Protein AF-A0A7S3UAY4-F1 (afdb_monomer_lite)

Sequence (245 aa):
MKVCMKSTDEVEKLQERLAEAAKEYVADKETTMQPEKAQVIKRVLSQMTTVVGEKLKENICVEGESWEEDEDVLKTPNGKEGTQSAKISDEELELLKKEVDELATRITKHRTDVPALLQKQLEENLNCLRPPSPKLEESEDQQEVQVPSPAPADLQQKFQNYSTSLPKMRARVEEALTRMQRIVRAIEDERGRRSPCDIEKAILSPITNEKESYESPKVREAMSTGKINTRKRIARATLMSPYMR

pLDDT: mean 73.97, std 18.06, range [36.56, 97.62]

Secondary structure (DSSP, 8-state):
-PEEES-HHHHHHHHHHHHHHHHHHHHHHHTTS-HHHHHHHHHHHHHHHHHHHHHHHHHEEETTB---------------S-TTHHHHHHHHHHHHHHHHHHHHHHHHHHHHHHHHHHHHHHHHHHHHHSPPPP-----------------HHHHHHHHHHHHHHHHHHHHHHHHHHHHHHHHHHHHHHHHHSPPHHHHHHHHHS-----S-----HHHHHHHHTTHHHHHHHHHHHHHT-----

Structure (mmCIF, N/CA/C/O backbone):
data_AF-A0A7S3UAY4-F1
#
_entry.id   AF-A0A7S3UAY4-F1
#
loop_
_atom_site.group_PDB
_atom_site.id
_atom_site.type_symbol
_atom_site.label_atom_id
_atom_site.label_alt_id
_atom_site.label_comp_id
_atom_site.label_asym_id
_atom_site.label_entity_id
_atom_site.label_seq_id
_atom_site.pdbx_PDB_ins_code
_atom_site.Cartn_x
_atom_site.Cartn_y
_atom_site.Cartn_z
_atom_site.occupancy
_atom_site.B_iso_or_equiv
_atom_site.auth_seq_id
_atom_site.auth_comp_id
_atom_site.auth_asym_id
_atom_site.auth_atom_id
_atom_site.pdbx_PDB_model_num
ATOM 1 N N . MET A 1 1 ? 21.084 -9.672 -30.537 1.00 56.94 1 MET A N 1
ATOM 2 C CA . MET A 1 1 ? 21.084 -9.075 -31.890 1.00 56.94 1 MET A CA 1
ATOM 3 C C . MET A 1 1 ? 21.218 -7.580 -31.668 1.00 56.94 1 MET A C 1
ATOM 5 O O . MET A 1 1 ? 20.333 -7.036 -31.024 1.00 56.94 1 MET A O 1
ATOM 9 N N . LYS A 1 2 ? 22.348 -6.967 -32.042 1.00 75.50 2 LYS A N 1
ATOM 10 C CA . LYS A 1 2 ? 22.562 -5.522 -31.856 1.00 75.50 2 LYS A CA 1
ATOM 11 C C . LYS A 1 2 ? 21.956 -4.765 -33.039 1.00 75.50 2 LYS A C 1
ATOM 13 O O . LYS A 1 2 ? 22.015 -5.264 -34.163 1.00 75.50 2 LYS A O 1
ATOM 18 N N . VAL A 1 3 ? 21.325 -3.625 -32.775 1.00 79.88 3 VAL A N 1
ATOM 19 C CA . VAL A 1 3 ? 20.704 -2.784 -33.809 1.00 79.88 3 VAL A CA 1
ATOM 20 C C . VAL A 1 3 ? 21.755 -1.804 -34.312 1.00 79.88 3 VAL A C 1
ATOM 22 O O . VAL A 1 3 ? 22.334 -1.076 -33.512 1.00 79.88 3 VAL A O 1
ATOM 25 N N . CYS A 1 4 ? 22.022 -1.790 -35.617 1.00 78.25 4 CYS A N 1
ATOM 26 C CA . CYS A 1 4 ? 22.954 -0.828 -36.198 1.00 78.25 4 CYS A CA 1
ATOM 27 C C . CYS A 1 4 ? 22.234 0.493 -36.482 1.00 78.25 4 CYS A C 1
ATOM 29 O O . CYS A 1 4 ? 21.220 0.500 -37.184 1.00 78.25 4 CYS A O 1
ATOM 31 N N . MET A 1 5 ? 22.757 1.595 -35.951 1.00 80.06 5 MET A N 1
ATOM 32 C CA . MET A 1 5 ? 22.284 2.949 -36.238 1.00 80.06 5 MET A CA 1
ATOM 33 C C . MET A 1 5 ? 23.368 3.758 -36.946 1.00 80.06 5 MET A C 1
ATOM 35 O O . MET A 1 5 ? 24.558 3.477 -36.818 1.00 80.06 5 MET A O 1
ATOM 39 N N . LYS A 1 6 ? 22.941 4.749 -37.733 1.00 78.19 6 LYS A N 1
ATOM 40 C CA . LYS A 1 6 ? 23.840 5.536 -38.589 1.00 78.19 6 LYS A CA 1
ATOM 41 C C . LYS A 1 6 ? 24.578 6.634 -37.828 1.00 78.19 6 LYS A C 1
ATOM 43 O O . LYS A 1 6 ? 25.589 7.125 -38.312 1.00 78.19 6 LYS A O 1
ATOM 48 N N . SER A 1 7 ? 24.050 7.053 -36.679 1.00 81.62 7 SER A N 1
ATOM 49 C CA . SER A 1 7 ? 24.608 8.132 -35.867 1.00 81.62 7 SER A CA 1
ATOM 50 C C . SER A 1 7 ? 24.132 8.027 -34.416 1.00 81.62 7 SER A C 1
ATOM 52 O O . SER A 1 7 ? 23.009 7.588 -34.151 1.00 81.62 7 SER A O 1
ATOM 54 N N . THR A 1 8 ? 24.979 8.461 -33.485 1.00 80.62 8 THR A N 1
ATOM 55 C CA . THR A 1 8 ? 24.663 8.659 -32.063 1.00 80.62 8 THR A CA 1
ATOM 56 C C . THR A 1 8 ? 23.560 9.707 -31.861 1.00 80.62 8 THR A C 1
ATOM 58 O O . THR A 1 8 ? 22.680 9.499 -31.026 1.00 80.62 8 THR A O 1
ATOM 61 N N . ASP A 1 9 ? 23.504 10.746 -32.703 1.00 83.44 9 ASP A N 1
ATOM 62 C CA . ASP A 1 9 ? 22.474 11.797 -32.673 1.00 83.44 9 ASP A CA 1
ATOM 63 C C . ASP A 1 9 ? 21.053 11.240 -32.843 1.00 83.44 9 ASP A C 1
ATOM 65 O O . ASP A 1 9 ? 20.079 11.791 -32.327 1.00 83.44 9 ASP A O 1
ATOM 69 N N . GLU A 1 10 ? 20.895 10.156 -33.609 1.00 82.88 10 GLU A N 1
ATOM 70 C CA . GLU A 1 10 ? 19.593 9.507 -33.790 1.00 82.88 10 GLU A CA 1
ATOM 71 C C . GLU A 1 10 ? 19.147 8.796 -32.506 1.00 82.88 10 GLU A C 1
ATOM 73 O O . GLU A 1 10 ? 17.958 8.799 -32.181 1.00 82.88 10 GLU A O 1
ATOM 78 N N . VAL A 1 11 ? 20.093 8.232 -31.749 1.00 83.25 11 VAL A N 1
ATOM 79 C CA . VAL A 1 11 ? 19.837 7.586 -30.455 1.00 83.25 11 VAL A CA 1
ATOM 80 C C . VAL A 1 11 ? 19.450 8.628 -29.412 1.00 83.25 11 VAL A C 1
ATOM 82 O O . VAL A 1 11 ? 18.474 8.435 -28.688 1.00 83.25 11 VAL A O 1
ATOM 85 N N . GLU A 1 12 ? 20.164 9.751 -29.366 1.00 85.25 12 GLU A N 1
ATOM 86 C CA . GLU A 1 12 ? 19.858 10.854 -28.452 1.00 85.25 12 GLU A CA 1
ATOM 87 C C . GLU A 1 12 ? 18.480 11.455 -28.744 1.00 85.25 12 GLU A C 1
ATOM 89 O O . GLU A 1 12 ? 17.658 11.576 -27.836 1.00 85.25 12 GLU A O 1
ATOM 94 N N . LYS A 1 13 ? 18.147 11.692 -30.019 1.00 89.19 13 LYS A N 1
ATOM 95 C CA . LYS A 1 13 ? 16.803 12.146 -30.422 1.00 89.19 13 LYS A CA 1
ATOM 96 C C . LYS A 1 13 ? 15.705 11.158 -30.031 1.00 89.19 13 LYS A C 1
ATOM 98 O O . LYS A 1 13 ? 14.609 11.578 -29.660 1.00 89.19 13 LYS A O 1
ATOM 103 N N . LEU A 1 14 ? 15.962 9.850 -30.112 1.00 85.88 14 LEU A N 1
ATOM 104 C CA . LEU A 1 14 ? 15.014 8.831 -29.651 1.00 85.88 14 LEU A CA 1
ATOM 105 C C . LEU A 1 14 ? 14.827 8.875 -28.129 1.00 85.88 14 LEU A C 1
ATOM 107 O O . LEU A 1 14 ? 13.698 8.738 -27.656 1.00 85.88 14 LEU A O 1
ATOM 111 N N . GLN A 1 15 ? 15.900 9.096 -27.369 1.00 87.38 15 GLN A N 1
ATOM 112 C CA . GLN A 1 15 ? 15.837 9.240 -25.913 1.00 87.38 15 GLN A CA 1
ATOM 113 C C . GLN A 1 15 ? 15.084 10.508 -25.498 1.00 87.38 15 GLN A C 1
ATOM 115 O O . GLN A 1 15 ? 14.228 10.446 -24.614 1.00 87.38 15 GLN A O 1
ATOM 120 N N . GLU A 1 16 ? 15.328 11.631 -26.173 1.00 89.19 16 GLU A N 1
ATOM 121 C CA . GLU A 1 16 ? 14.598 12.882 -25.953 1.00 89.19 16 GLU A CA 1
ATOM 122 C C . GLU A 1 16 ? 13.104 12.724 -26.251 1.00 89.19 16 GLU A C 1
ATOM 124 O O . GLU A 1 16 ? 12.273 13.056 -25.406 1.00 89.19 16 GLU A O 1
ATOM 129 N N . ARG A 1 17 ? 12.754 12.125 -27.397 1.00 91.75 17 ARG A N 1
ATOM 130 C CA . ARG A 1 17 ? 11.361 11.831 -27.780 1.00 91.75 17 ARG A CA 1
ATOM 131 C C . ARG A 1 17 ? 10.667 10.914 -26.775 1.00 91.75 17 ARG A C 1
ATOM 133 O O . ARG A 1 17 ? 9.493 11.108 -26.474 1.00 91.75 17 ARG A O 1
ATOM 140 N N . LEU A 1 18 ? 11.376 9.914 -26.249 1.00 89.94 18 LEU A N 1
ATOM 141 C CA . LEU A 1 18 ? 10.846 9.008 -25.230 1.00 89.94 18 LEU A CA 1
ATOM 142 C C . LEU A 1 18 ? 10.576 9.749 -23.911 1.00 89.94 18 LEU A C 1
ATOM 144 O O . LEU A 1 18 ? 9.536 9.538 -23.286 1.00 89.94 18 LEU A O 1
ATOM 148 N N . ALA A 1 19 ? 11.491 10.629 -23.499 1.00 87.94 19 ALA A N 1
ATOM 149 C CA . ALA A 1 19 ? 11.334 11.443 -22.298 1.00 87.94 19 ALA A CA 1
ATOM 150 C C . ALA A 1 19 ? 10.208 12.482 -22.443 1.00 87.94 19 ALA A C 1
ATOM 152 O O . ALA A 1 19 ? 9.471 12.728 -21.489 1.00 87.94 19 ALA A O 1
ATOM 153 N N . GLU A 1 20 ? 10.055 13.076 -23.626 1.00 92.06 20 GLU A N 1
ATOM 154 C CA . GLU A 1 20 ? 8.967 13.999 -23.955 1.00 92.06 20 GLU A CA 1
ATOM 155 C C . GLU A 1 20 ? 7.608 13.289 -23.930 1.00 92.06 20 GLU A C 1
ATOM 157 O O . GLU A 1 20 ? 6.715 13.716 -23.200 1.00 92.06 20 GLU A O 1
ATOM 162 N N . ALA A 1 21 ? 7.489 12.131 -24.586 1.00 91.56 21 ALA A N 1
ATOM 163 C CA . ALA A 1 21 ? 6.268 11.325 -24.570 1.00 91.56 21 ALA A CA 1
ATOM 164 C C . ALA A 1 21 ? 5.877 10.871 -23.151 1.00 91.56 21 ALA A C 1
ATOM 166 O O . ALA A 1 21 ? 4.699 10.857 -22.790 1.00 91.56 21 ALA A O 1
ATOM 167 N N . ALA A 1 22 ? 6.859 10.525 -22.310 1.00 88.69 22 ALA A N 1
ATOM 168 C CA . ALA A 1 22 ? 6.605 10.187 -20.912 1.00 88.69 22 ALA A CA 1
ATOM 169 C C . ALA A 1 22 ? 6.092 11.395 -20.105 1.00 88.69 22 ALA A C 1
ATOM 171 O O . ALA A 1 22 ? 5.214 11.231 -19.256 1.00 88.69 22 ALA A O 1
ATOM 172 N N . LYS A 1 23 ? 6.602 12.606 -20.372 1.00 88.75 23 LYS A N 1
ATOM 173 C CA . LYS A 1 23 ? 6.129 13.846 -19.733 1.00 88.75 23 LYS A CA 1
ATOM 174 C C . LYS A 1 23 ? 4.716 14.210 -20.179 1.00 88.75 23 LYS A C 1
ATOM 176 O O . LYS A 1 23 ? 3.900 14.528 -19.318 1.00 88.75 23 LYS A O 1
ATOM 181 N N . GLU A 1 24 ? 4.419 14.121 -21.474 1.00 91.06 24 GLU A N 1
ATOM 182 C CA . GLU A 1 24 ? 3.072 14.354 -22.013 1.00 91.06 24 GLU A CA 1
ATOM 183 C C . GLU A 1 24 ? 2.057 13.386 -21.400 1.00 91.06 24 GLU A C 1
ATOM 185 O O . GLU A 1 24 ? 1.021 13.809 -20.892 1.00 91.06 24 GLU A O 1
ATOM 190 N N . TYR A 1 25 ? 2.396 12.094 -21.326 1.00 87.88 25 TYR A N 1
ATOM 191 C CA . TYR A 1 25 ? 1.526 11.096 -20.707 1.00 87.88 25 TYR A CA 1
ATOM 192 C C . TYR A 1 25 ? 1.222 11.406 -19.233 1.00 87.88 25 TYR A C 1
ATOM 194 O O . TYR A 1 25 ? 0.091 11.226 -18.775 1.00 87.88 25 TYR A O 1
ATOM 202 N N . VAL A 1 26 ? 2.219 11.870 -18.472 1.00 87.75 26 VAL A N 1
ATOM 203 C CA . VAL A 1 26 ? 2.012 12.277 -17.076 1.00 87.75 26 VAL A CA 1
ATOM 204 C C . VAL A 1 26 ? 1.137 13.526 -17.003 1.00 87.75 26 VAL A C 1
ATOM 206 O O . VAL A 1 26 ? 0.190 13.519 -16.223 1.00 87.75 26 VAL A O 1
ATOM 209 N N . ALA A 1 27 ? 1.391 14.547 -17.825 1.00 86.44 27 ALA A N 1
ATOM 210 C CA . ALA A 1 27 ? 0.618 15.791 -17.837 1.00 86.44 27 ALA A CA 1
ATOM 211 C C . ALA A 1 27 ? -0.869 15.554 -18.170 1.00 86.44 27 ALA A C 1
ATOM 213 O O . ALA A 1 27 ? -1.755 16.070 -17.483 1.00 86.44 27 ALA A O 1
ATOM 214 N N . ASP A 1 28 ? -1.154 14.691 -19.149 1.00 86.69 28 ASP A N 1
ATOM 215 C CA . ASP A 1 28 ? -2.520 14.307 -19.519 1.00 86.69 28 ASP A CA 1
ATOM 216 C C . ASP A 1 28 ? -3.248 13.579 -18.379 1.00 86.69 28 ASP A C 1
ATOM 218 O O . ASP A 1 28 ? -4.454 13.745 -18.172 1.00 86.69 28 ASP A O 1
ATOM 222 N N . LYS A 1 29 ? -2.525 12.758 -17.608 1.00 81.44 29 LYS A N 1
ATOM 223 C CA . LYS A 1 29 ? -3.093 11.984 -16.493 1.00 81.44 29 LYS A CA 1
ATOM 224 C C . LYS A 1 29 ? -3.137 12.746 -15.176 1.00 81.44 29 LYS A C 1
ATOM 226 O O . LYS A 1 29 ? -3.977 12.427 -14.337 1.00 81.44 29 LYS A O 1
ATOM 231 N N . GLU A 1 30 ? -2.317 13.773 -15.000 1.00 82.38 30 GLU A N 1
ATOM 232 C CA . GLU A 1 30 ? -2.273 14.600 -13.791 1.00 82.38 30 GLU A CA 1
ATOM 233 C C . GLU A 1 30 ? -3.583 15.37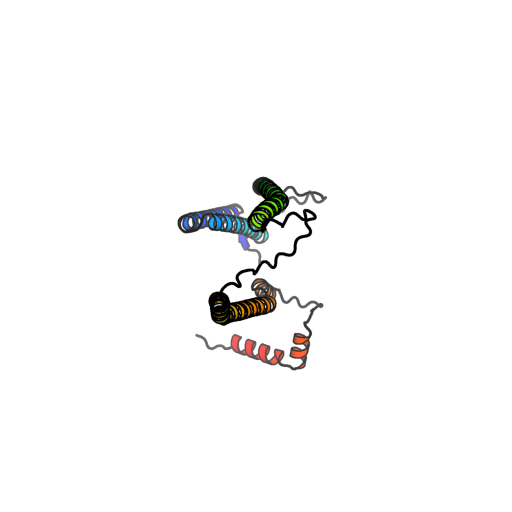6 -13.580 1.00 82.38 30 GLU A C 1
ATOM 235 O O . GLU A 1 30 ? -4.013 15.565 -12.447 1.00 82.38 30 GLU A O 1
ATOM 240 N N . THR A 1 31 ? -4.298 15.711 -14.660 1.00 78.69 31 THR A N 1
ATOM 241 C CA . THR A 1 31 ? -5.635 16.335 -14.590 1.00 78.69 31 THR A CA 1
ATOM 242 C C . THR A 1 31 ? -6.753 15.376 -14.164 1.00 78.69 31 THR A C 1
ATOM 244 O O . THR A 1 31 ? -7.797 15.817 -13.683 1.00 78.69 31 THR A O 1
ATOM 247 N N . THR A 1 32 ? -6.560 14.065 -14.332 1.00 82.75 32 THR A N 1
ATOM 248 C CA . THR A 1 32 ? -7.588 13.036 -14.086 1.00 82.75 32 THR A CA 1
ATOM 249 C C . THR A 1 32 ? -7.294 12.154 -12.871 1.00 82.75 32 THR A C 1
ATOM 251 O O . THR A 1 32 ? -8.183 11.438 -12.405 1.00 82.75 32 THR A O 1
ATOM 254 N N . MET A 1 33 ? -6.075 12.197 -12.329 1.00 82.88 33 MET A N 1
ATOM 255 C CA . MET A 1 33 ? -5.634 11.365 -11.208 1.00 82.88 33 MET A CA 1
ATOM 256 C C . MET A 1 33 ? -5.443 12.150 -9.907 1.00 8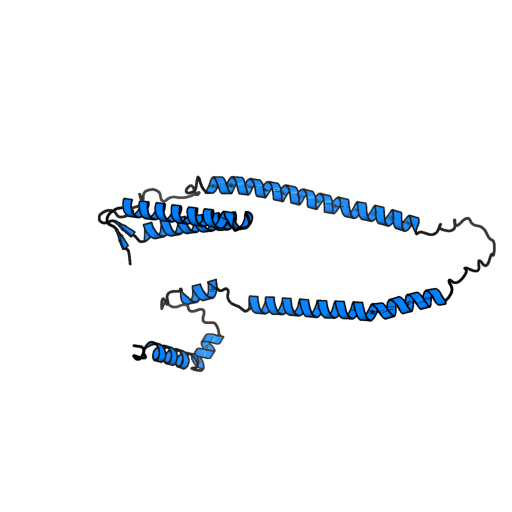2.88 33 MET A C 1
ATOM 258 O O . MET A 1 33 ? -5.196 13.349 -9.892 1.00 82.88 33 MET A O 1
ATOM 262 N N . GLN A 1 34 ? -5.519 11.431 -8.782 1.00 83.56 34 GLN A N 1
ATOM 263 C CA . GLN A 1 34 ? -5.108 11.963 -7.482 1.00 83.56 34 GLN A CA 1
ATOM 264 C C . GLN A 1 34 ? -3.610 12.326 -7.495 1.00 83.56 34 GLN A C 1
ATOM 266 O O . GLN A 1 34 ? -2.812 11.550 -8.035 1.00 83.56 34 GLN A O 1
ATOM 271 N N . PRO A 1 35 ? -3.213 13.437 -6.847 1.00 79.25 35 PRO A N 1
ATOM 272 C CA . PRO A 1 35 ? -1.857 13.985 -6.942 1.00 79.25 35 PRO A CA 1
ATOM 273 C C . PRO A 1 35 ? -0.778 13.017 -6.433 1.00 79.25 35 PRO A C 1
ATOM 275 O O . PRO A 1 35 ? 0.292 12.908 -7.026 1.00 79.25 35 PRO A O 1
ATOM 278 N N . GLU A 1 36 ? -1.077 12.230 -5.396 1.00 80.44 36 GLU A N 1
ATOM 279 C CA . GLU A 1 36 ? -0.154 11.217 -4.863 1.00 80.44 36 GLU A CA 1
ATOM 280 C C . GLU A 1 36 ? 0.145 10.107 -5.883 1.00 80.44 36 GLU A C 1
ATOM 282 O O . GLU A 1 36 ? 1.288 9.681 -6.045 1.00 80.44 36 GLU A O 1
ATOM 287 N N . LYS A 1 37 ? -0.871 9.664 -6.635 1.00 83.81 37 LYS A N 1
ATOM 288 C CA . LYS A 1 37 ? -0.706 8.631 -7.669 1.00 83.81 37 LYS A CA 1
ATOM 289 C C . LYS A 1 37 ? 0.054 9.171 -8.876 1.00 83.81 37 LYS A C 1
ATOM 291 O O . LYS A 1 37 ? 0.888 8.456 -9.428 1.00 83.81 37 LYS A O 1
ATOM 296 N N . ALA A 1 38 ? -0.193 10.426 -9.250 1.00 83.00 38 ALA A N 1
ATOM 297 C CA . ALA A 1 38 ? 0.527 11.096 -10.328 1.00 83.00 38 ALA A CA 1
ATOM 298 C C . ALA A 1 38 ? 2.032 11.200 -10.024 1.00 83.00 38 ALA A C 1
ATOM 300 O O . ALA A 1 38 ? 2.852 10.866 -10.878 1.00 83.00 38 ALA A O 1
ATOM 301 N N . GLN A 1 39 ? 2.411 11.549 -8.787 1.00 83.00 39 GLN A N 1
ATOM 302 C CA . GLN A 1 39 ? 3.820 11.596 -8.377 1.00 83.00 39 GLN A CA 1
ATOM 303 C C . GLN A 1 39 ? 4.512 10.227 -8.426 1.00 83.00 39 GLN A C 1
ATOM 305 O O . GLN A 1 39 ? 5.662 10.136 -8.862 1.00 83.00 39 GLN A O 1
ATOM 310 N N . VAL A 1 40 ? 3.831 9.158 -7.998 1.00 87.00 40 VAL A N 1
ATOM 311 C CA . VAL A 1 40 ? 4.378 7.792 -8.072 1.00 87.00 40 VAL A CA 1
ATOM 312 C C . VAL A 1 40 ? 4.575 7.371 -9.527 1.00 87.00 40 VAL A C 1
ATOM 314 O O . VAL A 1 40 ? 5.647 6.890 -9.888 1.00 87.00 40 VAL A O 1
ATOM 317 N N . ILE A 1 41 ? 3.578 7.604 -10.382 1.00 86.88 41 ILE A N 1
ATOM 318 C CA . ILE A 1 41 ? 3.648 7.277 -11.812 1.00 86.88 41 ILE A CA 1
ATOM 319 C C . ILE A 1 41 ? 4.762 8.071 -12.500 1.00 86.88 41 ILE A C 1
ATOM 321 O O . ILE A 1 41 ? 5.522 7.497 -13.274 1.00 86.88 41 ILE A O 1
ATOM 325 N N . LYS A 1 42 ? 4.921 9.356 -12.168 1.00 88.50 42 LYS A N 1
ATOM 326 C CA . LYS A 1 42 ? 6.008 10.204 -12.671 1.00 88.50 42 LYS A CA 1
ATOM 327 C C . LYS A 1 42 ? 7.385 9.640 -12.314 1.00 88.50 42 LYS A C 1
ATOM 329 O O . LYS A 1 42 ? 8.251 9.563 -13.182 1.00 88.50 42 LYS A O 1
ATOM 334 N N . ARG A 1 43 ? 7.579 9.200 -11.064 1.00 86.44 43 ARG A N 1
ATOM 335 C CA . ARG A 1 43 ? 8.831 8.562 -10.620 1.00 86.44 43 ARG A CA 1
ATOM 336 C C . ARG A 1 43 ? 9.104 7.260 -11.367 1.00 86.44 43 ARG A C 1
ATOM 338 O O . ARG A 1 43 ? 10.199 7.084 -11.893 1.00 86.44 43 ARG A O 1
ATOM 345 N N . VAL A 1 44 ? 8.106 6.381 -11.452 1.00 89.88 44 VAL A N 1
ATOM 346 C CA . VAL A 1 44 ? 8.242 5.080 -12.125 1.00 89.88 44 VAL A CA 1
ATOM 347 C C . VAL A 1 44 ? 8.525 5.259 -13.615 1.00 89.88 44 VAL A C 1
ATOM 349 O O . VAL A 1 44 ? 9.452 4.643 -14.131 1.00 89.88 44 VAL A O 1
ATOM 352 N N . LEU A 1 45 ? 7.789 6.135 -14.304 1.00 89.31 45 LEU A N 1
ATOM 353 C CA . LEU A 1 45 ? 8.018 6.409 -15.723 1.00 89.31 45 LEU A CA 1
ATOM 354 C C . LEU A 1 45 ? 9.403 7.002 -15.963 1.00 89.31 45 LEU A C 1
ATOM 356 O O . LEU A 1 45 ? 10.092 6.535 -16.861 1.00 89.31 45 LEU A O 1
ATOM 360 N N . SER A 1 46 ? 9.850 7.945 -15.129 1.00 87.50 46 SER A N 1
ATOM 361 C CA . SER A 1 46 ? 11.204 8.499 -15.232 1.00 87.50 46 SER A CA 1
ATOM 362 C C . SER A 1 46 ? 12.275 7.410 -15.100 1.00 87.50 46 SER A C 1
ATOM 364 O O . SER A 1 46 ? 13.186 7.355 -15.922 1.00 87.50 46 SER A O 1
ATOM 366 N N . GLN A 1 47 ? 12.152 6.515 -14.115 1.00 87.12 47 GLN A N 1
ATOM 367 C CA . GLN A 1 47 ? 13.084 5.395 -13.925 1.00 87.12 47 GLN A CA 1
ATOM 368 C C . GLN A 1 47 ? 13.040 4.397 -15.087 1.00 87.12 47 GLN A C 1
ATOM 370 O O . GLN A 1 47 ? 14.069 3.895 -15.529 1.00 87.12 47 GLN A O 1
ATOM 375 N N . MET A 1 48 ? 11.853 4.108 -15.621 1.00 86.44 48 MET A N 1
ATOM 376 C CA . MET A 1 48 ? 11.725 3.234 -16.785 1.00 86.44 48 MET A CA 1
ATOM 377 C C . MET A 1 48 ? 12.357 3.865 -18.028 1.00 86.44 48 MET A C 1
ATOM 379 O O . MET A 1 48 ? 13.045 3.166 -18.766 1.00 86.44 48 MET A O 1
ATOM 383 N N . THR A 1 49 ? 12.181 5.172 -18.248 1.00 89.75 49 THR A N 1
ATOM 384 C CA . THR A 1 49 ? 12.791 5.864 -19.393 1.00 89.75 49 THR A CA 1
ATOM 385 C C . THR A 1 49 ? 14.316 5.882 -19.328 1.00 89.75 49 THR A C 1
ATOM 387 O O . THR A 1 49 ? 14.949 5.690 -20.364 1.00 89.75 49 THR A O 1
ATOM 390 N N . THR A 1 50 ? 14.919 6.026 -18.141 1.00 86.44 50 THR A N 1
ATOM 391 C CA . THR A 1 50 ? 16.383 5.972 -17.992 1.00 86.44 50 THR A CA 1
ATOM 392 C C . THR A 1 50 ? 16.917 4.566 -18.245 1.00 86.44 50 THR A C 1
ATOM 394 O O . THR A 1 50 ? 17.823 4.404 -19.055 1.00 86.44 50 THR A O 1
ATOM 397 N N . VAL A 1 51 ? 16.289 3.538 -17.661 1.00 88.50 51 VAL A N 1
ATOM 398 C CA . VAL A 1 51 ? 16.687 2.132 -17.868 1.00 88.50 51 VAL A CA 1
ATOM 399 C C . VAL A 1 51 ? 16.547 1.720 -19.334 1.00 88.50 51 VAL A C 1
ATOM 401 O O . VAL A 1 51 ? 17.385 0.998 -19.870 1.00 88.50 51 VAL A O 1
ATOM 404 N N . VAL A 1 52 ? 15.481 2.157 -20.008 1.00 87.75 52 VAL A N 1
ATOM 405 C CA . VAL A 1 52 ? 15.305 1.903 -21.443 1.00 87.75 52 VAL A CA 1
ATOM 406 C C . VAL A 1 52 ? 16.366 2.644 -22.258 1.00 87.75 52 VAL A C 1
ATOM 408 O O . VAL A 1 52 ? 16.892 2.067 -23.205 1.00 87.75 52 VAL A O 1
ATOM 411 N N . GLY A 1 53 ? 16.723 3.875 -21.878 1.00 85.88 53 GLY A N 1
ATOM 412 C CA . GLY A 1 53 ? 17.801 4.640 -22.503 1.00 85.88 53 GLY A CA 1
ATOM 413 C C . GLY A 1 53 ? 19.169 3.959 -22.392 1.00 85.88 53 GLY A C 1
ATOM 414 O O . GLY A 1 53 ? 19.859 3.815 -23.398 1.00 85.88 53 GLY A O 1
ATOM 415 N N . GLU A 1 54 ? 19.532 3.478 -21.204 1.00 84.25 54 GLU A N 1
ATOM 416 C CA . GLU A 1 54 ? 20.769 2.718 -20.963 1.00 84.25 54 GLU A CA 1
ATOM 417 C C . GLU A 1 54 ? 20.794 1.427 -21.789 1.00 84.25 54 GLU A C 1
ATOM 419 O O . GLU A 1 54 ? 21.727 1.186 -22.553 1.00 84.25 54 GLU A O 1
ATOM 424 N N . LYS A 1 55 ? 19.703 0.653 -21.761 1.00 84.62 55 LYS A N 1
ATOM 425 C CA . LYS A 1 55 ? 19.588 -0.573 -22.565 1.00 84.62 55 LYS A CA 1
ATOM 426 C C . LYS A 1 55 ? 19.621 -0.317 -24.068 1.00 84.62 55 LYS A C 1
ATOM 428 O O . LYS A 1 55 ? 20.085 -1.180 -24.813 1.00 84.62 55 LYS A O 1
ATOM 433 N N . LEU A 1 56 ? 19.111 0.824 -24.534 1.00 83.38 56 LEU A N 1
ATOM 434 C CA . LEU A 1 56 ? 19.236 1.247 -25.930 1.00 83.38 56 LEU A CA 1
ATOM 435 C C . LEU A 1 56 ? 20.710 1.457 -26.286 1.00 83.38 56 LEU A C 1
ATOM 437 O O . LEU A 1 56 ? 21.155 0.909 -27.289 1.00 83.38 56 LEU A O 1
ATOM 441 N N . LYS A 1 57 ? 21.476 2.160 -25.443 1.00 82.00 57 LYS A N 1
ATOM 442 C CA . LYS A 1 57 ? 22.915 2.385 -25.660 1.00 82.00 57 LYS A CA 1
ATOM 443 C C . LYS A 1 57 ? 23.709 1.073 -25.675 1.00 82.00 57 LYS A C 1
ATOM 445 O O . LYS A 1 57 ? 24.496 0.857 -26.586 1.00 82.00 57 LYS A O 1
ATOM 450 N N . GLU A 1 58 ? 23.425 0.145 -24.760 1.00 80.62 58 GLU A N 1
ATOM 451 C CA . GLU A 1 58 ? 24.091 -1.171 -24.705 1.00 80.62 58 GLU A CA 1
ATOM 452 C C . GLU A 1 58 ? 23.822 -2.059 -25.940 1.00 80.62 58 GLU A C 1
ATOM 454 O O . GLU A 1 58 ? 24.661 -2.875 -26.344 1.00 80.62 58 GLU A O 1
ATOM 459 N N . ASN A 1 59 ? 22.630 -1.938 -26.537 1.00 80.69 59 ASN A N 1
ATOM 460 C CA . ASN A 1 59 ? 22.178 -2.807 -27.629 1.00 80.69 59 ASN A CA 1
ATOM 461 C C . ASN A 1 59 ? 22.275 -2.168 -29.024 1.00 80.69 59 ASN A C 1
ATOM 463 O O . ASN A 1 59 ? 22.021 -2.865 -30.015 1.00 80.69 59 ASN A O 1
ATOM 467 N N . ILE A 1 60 ? 22.651 -0.890 -29.122 1.00 81.38 60 ILE A N 1
ATOM 468 C CA . ILE A 1 60 ? 22.871 -0.187 -30.389 1.00 81.38 60 ILE A CA 1
ATOM 469 C C . ILE A 1 60 ? 24.366 -0.158 -30.714 1.00 81.38 60 ILE A C 1
ATOM 471 O O . ILE A 1 60 ? 25.194 0.234 -29.900 1.00 81.38 60 ILE A O 1
ATOM 475 N N . CYS A 1 61 ? 24.711 -0.554 -31.936 1.00 72.88 61 CYS A N 1
ATOM 476 C CA . CYS A 1 61 ? 26.023 -0.294 -32.520 1.00 72.88 61 CYS A CA 1
ATOM 477 C C . CYS A 1 61 ? 25.899 0.891 -33.475 1.00 72.88 61 CYS A C 1
ATOM 479 O O . CYS A 1 61 ? 25.038 0.868 -34.353 1.00 72.88 61 CYS A O 1
ATOM 481 N N . VAL A 1 62 ? 26.747 1.904 -33.333 1.00 75.25 62 VAL A N 1
ATOM 482 C CA . VAL A 1 62 ? 26.863 2.965 -34.337 1.00 75.25 62 VAL A CA 1
ATOM 483 C C . VAL A 1 62 ? 27.961 2.558 -35.317 1.00 75.25 62 VAL A C 1
ATOM 485 O O . VAL A 1 62 ? 29.000 2.038 -34.909 1.00 75.25 62 VAL A O 1
ATOM 488 N N . GLU A 1 63 ? 27.711 2.685 -36.621 1.00 60.59 63 GLU A N 1
ATOM 489 C CA . GLU A 1 63 ? 28.714 2.351 -37.639 1.00 60.59 63 GLU A CA 1
ATOM 490 C C . GLU A 1 63 ? 29.966 3.228 -37.460 1.00 60.59 63 GLU A C 1
ATOM 492 O O . GLU A 1 63 ? 29.952 4.408 -37.792 1.00 60.59 63 GLU A O 1
ATOM 497 N N . GLY A 1 64 ? 31.053 2.637 -36.950 1.00 58.28 64 GLY A N 1
ATOM 498 C CA . GLY A 1 64 ? 32.370 3.278 -36.845 1.00 58.28 64 GLY A CA 1
ATOM 499 C C . GLY A 1 64 ? 32.806 3.694 -35.439 1.00 58.28 64 GLY A C 1
ATOM 500 O O . GLY A 1 64 ? 33.985 3.978 -35.265 1.00 58.28 64 GLY A O 1
ATOM 501 N N . GLU A 1 65 ? 31.918 3.652 -34.444 1.00 54.41 65 GLU A N 1
ATOM 502 C CA . GLU A 1 65 ? 32.233 3.957 -33.042 1.00 54.41 65 GLU A CA 1
ATOM 503 C C . GLU A 1 65 ? 31.553 2.911 -32.144 1.00 54.41 65 GLU A C 1
ATOM 505 O O . GLU A 1 65 ? 30.323 2.819 -32.059 1.00 54.41 65 GLU A O 1
ATOM 510 N N . SER A 1 66 ? 32.351 2.060 -31.495 1.00 51.22 66 SER A N 1
ATOM 511 C CA . SER A 1 66 ? 31.898 1.396 -30.275 1.00 51.22 66 SER A CA 1
ATOM 512 C C . SER A 1 66 ? 31.601 2.498 -29.262 1.00 51.22 66 SER A C 1
ATOM 514 O O . SER A 1 66 ? 32.324 3.489 -29.187 1.00 51.22 66 SER A O 1
ATOM 516 N N . TRP A 1 67 ? 30.550 2.329 -28.461 1.00 56.16 67 TRP A N 1
ATOM 517 C CA . TRP A 1 67 ? 30.431 3.053 -27.198 1.00 56.16 67 TRP A CA 1
ATOM 518 C C . TRP A 1 67 ? 31.528 2.512 -26.264 1.00 56.16 67 TRP A C 1
ATOM 520 O O . TRP A 1 67 ? 31.248 1.781 -25.321 1.00 56.16 67 TRP A O 1
ATOM 530 N N . GLU A 1 68 ? 32.792 2.731 -26.627 1.00 49.56 68 GLU A N 1
ATOM 531 C CA . GLU A 1 68 ? 33.934 2.528 -25.759 1.00 49.56 68 GLU A CA 1
ATOM 532 C C . GLU A 1 68 ? 33.851 3.641 -24.730 1.00 49.56 68 GLU A C 1
ATOM 534 O O . GLU A 1 68 ? 34.180 4.801 -24.965 1.00 49.56 68 GLU A O 1
ATOM 539 N N . GLU A 1 69 ? 33.292 3.255 -23.589 1.00 49.72 69 GLU A N 1
ATOM 540 C CA . GLU A 1 69 ? 33.716 3.777 -22.307 1.00 49.72 69 GLU A CA 1
ATOM 541 C C . GLU A 1 69 ? 35.244 3.893 -22.342 1.00 49.72 69 GLU A C 1
ATOM 543 O O . GLU A 1 69 ? 35.927 2.924 -22.686 1.00 49.72 69 GLU A O 1
ATOM 548 N N . ASP A 1 70 ? 35.773 5.073 -22.015 1.00 42.28 70 ASP A N 1
ATOM 549 C CA . ASP A 1 70 ? 37.164 5.230 -21.608 1.00 42.28 70 ASP A CA 1
ATOM 550 C C . ASP A 1 70 ? 37.421 4.246 -20.445 1.00 42.28 70 ASP A C 1
ATOM 552 O O . ASP A 1 70 ? 37.224 4.566 -19.268 1.00 42.28 70 ASP A O 1
ATOM 556 N N . GLU A 1 71 ? 37.816 3.010 -20.770 1.00 46.06 71 GLU A N 1
ATOM 557 C CA . GLU A 1 71 ? 38.314 2.001 -19.839 1.00 46.06 71 GLU A CA 1
ATOM 558 C C . GLU A 1 71 ? 39.689 2.452 -19.343 1.00 46.06 71 GLU A C 1
ATOM 560 O O . GLU A 1 71 ? 40.726 1.921 -19.731 1.00 46.06 71 GLU A O 1
ATOM 565 N N . ASP A 1 72 ? 39.712 3.457 -18.474 1.00 39.12 72 ASP A N 1
ATOM 566 C CA . ASP A 1 72 ? 40.931 3.809 -17.754 1.00 39.12 72 ASP A CA 1
ATOM 567 C C . ASP A 1 72 ? 40.670 4.323 -16.334 1.00 39.12 72 ASP A C 1
ATOM 569 O O . ASP A 1 72 ? 41.450 5.104 -15.807 1.00 39.12 72 ASP A O 1
ATOM 573 N N . VAL A 1 73 ? 39.616 3.862 -15.644 1.00 43.75 73 VAL A N 1
ATOM 574 C CA . VAL A 1 73 ? 39.580 3.914 -14.166 1.00 43.75 73 VAL A CA 1
ATOM 575 C C . VAL A 1 73 ? 38.801 2.737 -13.573 1.00 43.75 73 VAL A C 1
ATOM 577 O O . VAL A 1 73 ? 37.671 2.864 -13.108 1.00 43.75 73 VAL A O 1
ATOM 580 N N . LEU A 1 74 ? 39.455 1.581 -13.468 1.00 52.69 74 LEU A N 1
ATOM 581 C CA . LEU A 1 74 ? 39.034 0.527 -12.544 1.00 52.69 74 LEU A CA 1
ATOM 582 C C . LEU A 1 74 ? 40.079 0.377 -11.436 1.00 52.69 74 LEU A C 1
ATOM 584 O O . LEU A 1 74 ? 41.086 -0.311 -11.597 1.00 52.69 74 LEU A O 1
ATOM 588 N N . LYS A 1 75 ? 39.818 1.047 -10.301 1.00 40.91 75 LYS A N 1
ATOM 589 C CA . LYS A 1 75 ? 40.197 0.649 -8.928 1.00 40.91 75 LYS A CA 1
ATOM 590 C C . LYS A 1 75 ? 39.407 1.499 -7.910 1.00 40.91 75 LYS A C 1
ATOM 592 O O . LYS A 1 75 ? 39.694 2.666 -7.689 1.00 40.91 75 LYS A O 1
ATOM 597 N N . THR A 1 76 ? 38.387 0.857 -7.337 1.00 41.44 76 THR A N 1
ATOM 598 C CA . THR A 1 76 ? 37.446 1.213 -6.240 1.00 41.44 76 THR A CA 1
ATOM 599 C C . THR A 1 76 ? 38.023 2.016 -5.049 1.00 41.44 76 THR A C 1
ATOM 601 O O . THR A 1 76 ? 39.242 1.980 -4.891 1.00 41.44 76 THR A O 1
ATOM 604 N N . PRO A 1 77 ? 37.223 2.577 -4.094 1.00 44.97 77 PRO A N 1
ATOM 605 C CA . PRO A 1 77 ? 35.778 2.403 -3.848 1.00 44.97 77 PRO A CA 1
ATOM 606 C C . PRO A 1 77 ? 34.994 3.727 -3.646 1.00 44.97 77 PRO A C 1
ATOM 608 O O . PRO A 1 77 ? 35.576 4.789 -3.472 1.00 44.97 77 PRO A O 1
ATOM 611 N N . ASN A 1 78 ? 33.667 3.626 -3.555 1.00 36.56 78 ASN A N 1
ATOM 612 C CA . ASN A 1 78 ? 32.653 4.685 -3.394 1.00 36.56 78 ASN A CA 1
ATOM 613 C C . ASN A 1 78 ? 32.103 5.306 -4.679 1.00 36.56 78 ASN A C 1
ATOM 615 O O . ASN A 1 78 ? 32.791 5.973 -5.446 1.00 36.56 78 ASN A O 1
ATOM 619 N N . GLY A 1 79 ? 30.792 5.104 -4.822 1.00 44.59 79 GLY A N 1
ATOM 620 C CA . GLY A 1 79 ? 29.961 5.576 -5.910 1.00 44.59 79 GLY A CA 1
ATOM 621 C C . GLY A 1 79 ? 29.940 7.089 -6.031 1.00 44.59 79 GLY A C 1
ATOM 622 O O . GLY A 1 79 ? 29.786 7.813 -5.048 1.00 44.59 79 GLY A O 1
ATOM 623 N N . LYS A 1 80 ? 30.061 7.545 -7.272 1.00 47.88 80 LYS A N 1
ATOM 624 C CA . LYS A 1 80 ? 29.787 8.915 -7.691 1.00 47.88 80 LYS A CA 1
ATOM 625 C C . LYS A 1 80 ? 29.347 8.932 -9.150 1.00 47.88 80 LYS A C 1
ATOM 627 O O . LYS A 1 80 ? 29.953 9.618 -9.952 1.00 47.88 80 LYS A O 1
ATOM 632 N N . GLU A 1 81 ? 28.269 8.232 -9.481 1.00 42.12 81 GLU A N 1
ATOM 633 C CA . GLU A 1 81 ? 27.522 8.519 -10.709 1.00 42.12 81 GLU A CA 1
ATOM 634 C C . GLU A 1 81 ? 26.031 8.495 -10.375 1.00 42.12 81 GLU A C 1
ATOM 636 O O . GLU A 1 81 ? 25.477 7.481 -9.966 1.00 42.12 81 GLU A O 1
ATOM 641 N N . GLY A 1 82 ? 25.423 9.683 -10.400 1.00 44.00 82 GLY A N 1
ATOM 642 C CA . GLY A 1 82 ? 24.060 9.929 -9.920 1.00 44.00 82 GLY A CA 1
ATOM 643 C C . GLY A 1 82 ? 23.863 11.290 -9.241 1.00 44.00 82 GLY A C 1
ATOM 644 O O . GLY A 1 82 ? 22.914 11.480 -8.500 1.00 44.00 82 GLY A O 1
ATOM 645 N N . THR A 1 83 ? 24.740 12.275 -9.433 1.00 47.97 83 THR A N 1
ATOM 646 C CA . THR A 1 83 ? 24.814 13.480 -8.581 1.00 47.97 83 THR A CA 1
ATOM 647 C C . THR A 1 83 ? 23.701 14.523 -8.779 1.00 47.97 83 THR A C 1
ATOM 649 O O . THR A 1 83 ? 23.752 15.574 -8.142 1.00 47.97 83 THR A O 1
ATOM 652 N N . GLN A 1 84 ? 22.698 14.275 -9.627 1.00 46.94 84 GLN A N 1
ATOM 653 C CA . GLN A 1 84 ? 21.511 15.142 -9.748 1.00 46.94 84 GLN A CA 1
ATOM 654 C C . GLN A 1 84 ? 20.203 14.426 -9.386 1.00 46.94 84 GLN A C 1
ATOM 656 O O . GLN A 1 84 ? 19.344 15.037 -8.759 1.00 46.94 84 GLN A O 1
ATOM 661 N N . SER A 1 85 ? 20.075 13.126 -9.666 1.00 47.53 85 SER A N 1
ATOM 662 C CA . SER A 1 85 ? 18.956 12.304 -9.186 1.00 47.53 85 SER A CA 1
ATOM 663 C C . SER A 1 85 ? 19.128 11.866 -7.725 1.00 47.53 85 SER A C 1
ATOM 665 O O . SER A 1 85 ? 18.135 11.803 -7.006 1.00 47.53 85 SER A O 1
ATOM 667 N N . ALA A 1 86 ? 20.367 11.650 -7.259 1.00 53.59 86 ALA A N 1
ATOM 668 C CA . ALA A 1 86 ? 20.658 11.291 -5.869 1.00 53.59 86 ALA A CA 1
ATOM 669 C C . ALA A 1 86 ? 20.438 12.457 -4.892 1.00 53.59 86 ALA A C 1
ATOM 671 O O . ALA A 1 86 ? 20.016 12.240 -3.765 1.00 53.59 86 ALA A O 1
ATOM 672 N N . LYS A 1 87 ? 20.658 13.709 -5.320 1.00 54.34 87 LYS A N 1
ATOM 673 C CA . LYS A 1 87 ? 20.470 14.881 -4.442 1.00 54.34 87 LYS A CA 1
ATOM 674 C C . LYS A 1 87 ? 19.002 15.141 -4.116 1.00 54.34 87 LYS A C 1
ATOM 676 O O . LYS A 1 87 ? 18.683 15.435 -2.972 1.00 54.34 87 LYS A O 1
ATOM 681 N N . ILE A 1 88 ? 18.116 14.977 -5.103 1.00 54.75 88 ILE A N 1
ATOM 682 C CA . ILE A 1 88 ? 16.666 15.101 -4.892 1.00 54.75 88 ILE A CA 1
ATOM 683 C C . ILE A 1 88 ? 16.181 13.976 -3.965 1.00 54.75 88 ILE A C 1
ATOM 685 O O . ILE A 1 88 ? 15.393 14.231 -3.060 1.00 54.75 88 ILE A O 1
ATOM 689 N N . SER A 1 89 ? 16.702 12.751 -4.117 1.00 66.19 89 SER A N 1
ATOM 690 C CA . SER A 1 89 ? 16.370 11.658 -3.197 1.00 66.19 89 SER A CA 1
ATOM 691 C C . SER A 1 89 ? 16.967 11.829 -1.799 1.00 66.19 89 SER A C 1
ATOM 693 O O . SER A 1 89 ? 16.330 11.422 -0.837 1.00 66.19 89 SER A O 1
ATOM 695 N N . ASP A 1 90 ? 18.149 12.431 -1.656 1.00 75.75 90 ASP A N 1
ATOM 696 C CA . ASP A 1 90 ? 18.789 12.624 -0.350 1.00 75.75 90 ASP A CA 1
ATOM 697 C C . ASP A 1 90 ? 18.066 13.691 0.485 1.00 75.75 90 ASP A C 1
ATOM 699 O O . ASP A 1 90 ? 17.829 13.472 1.673 1.00 75.75 90 ASP A O 1
ATOM 703 N N . GLU A 1 91 ? 17.627 14.796 -0.129 1.00 78.69 91 GLU A N 1
ATOM 704 C CA . GLU A 1 91 ? 16.816 15.822 0.545 1.00 78.69 91 GLU A CA 1
ATOM 705 C C . GLU A 1 91 ? 15.443 15.276 0.972 1.00 78.69 91 GLU A C 1
ATOM 707 O O . GLU A 1 91 ? 15.022 15.470 2.115 1.00 78.69 91 GLU A O 1
ATOM 712 N N . GLU A 1 92 ? 14.758 14.534 0.096 1.00 79.69 92 GLU A N 1
ATOM 713 C CA . GLU A 1 92 ? 13.492 13.868 0.433 1.00 79.69 92 GLU A CA 1
ATOM 714 C C . GLU A 1 92 ? 13.674 12.812 1.535 1.00 79.69 92 GLU A C 1
ATOM 716 O O . GLU A 1 92 ? 12.835 12.696 2.430 1.00 79.69 92 GLU A O 1
ATOM 721 N N . LEU A 1 93 ? 14.785 12.069 1.520 1.00 80.31 93 LEU A N 1
ATOM 722 C CA . LEU A 1 93 ? 15.124 11.109 2.571 1.00 80.31 93 LEU A CA 1
ATOM 723 C C . LEU A 1 93 ? 15.414 11.799 3.905 1.00 80.31 93 LEU A C 1
ATOM 725 O O . LEU A 1 93 ? 15.033 11.271 4.949 1.00 80.31 93 LEU A O 1
ATOM 729 N N . GLU A 1 94 ? 16.077 12.954 3.905 1.00 87.88 94 GLU A N 1
ATOM 730 C CA . GLU A 1 94 ? 16.285 13.741 5.121 1.00 87.88 94 GLU A CA 1
ATOM 731 C C . GLU A 1 94 ? 14.974 14.298 5.680 1.00 87.88 94 GLU A C 1
ATOM 733 O O . GLU A 1 94 ? 14.772 14.266 6.897 1.00 87.88 94 GLU A O 1
ATOM 738 N N . LEU A 1 95 ? 14.069 14.767 4.816 1.00 88.56 95 LEU A N 1
ATOM 739 C CA . LEU A 1 95 ? 12.737 15.217 5.221 1.00 88.56 95 LEU A CA 1
ATOM 740 C C . LEU A 1 95 ? 11.917 14.068 5.816 1.00 88.56 95 LEU A C 1
ATOM 742 O O . LEU A 1 95 ? 11.379 14.217 6.912 1.00 88.56 95 LEU A O 1
ATOM 746 N N . LEU A 1 96 ? 11.893 12.903 5.161 1.00 87.50 96 LEU A N 1
ATOM 747 C CA . LEU A 1 96 ? 11.202 11.723 5.688 1.00 87.50 96 LEU A CA 1
ATOM 748 C C . LEU A 1 96 ? 11.802 11.250 7.013 1.00 87.50 96 LEU A C 1
ATOM 750 O O . LEU A 1 96 ? 11.060 10.868 7.912 1.00 87.50 96 LEU A O 1
ATOM 754 N N . LYS A 1 97 ? 13.132 11.269 7.161 1.00 91.31 97 LYS A N 1
ATOM 755 C CA . LYS A 1 97 ? 13.785 10.916 8.431 1.00 91.31 97 LYS A CA 1
ATOM 756 C C . LYS A 1 97 ? 13.337 11.848 9.554 1.00 91.31 97 LYS A C 1
ATOM 758 O O . LYS A 1 97 ? 12.951 11.360 10.610 1.00 91.31 97 LYS A O 1
ATOM 763 N N . LYS A 1 98 ? 13.311 13.162 9.305 1.00 94.12 98 LYS A N 1
ATOM 764 C CA . LYS A 1 98 ? 12.814 14.149 10.276 1.00 94.12 98 LYS A CA 1
ATOM 765 C C . LYS A 1 98 ? 11.351 13.900 10.636 1.00 94.12 98 LYS A C 1
ATOM 767 O O . LYS A 1 98 ? 11.028 13.870 11.817 1.00 94.12 98 LYS A O 1
ATOM 772 N N . GLU A 1 99 ? 10.487 13.654 9.654 1.00 94.50 99 GLU A N 1
ATOM 773 C CA . GLU A 1 99 ? 9.067 13.375 9.902 1.00 94.50 99 GLU A CA 1
ATOM 774 C C . GLU A 1 99 ? 8.869 12.078 10.705 1.00 94.50 99 GLU A C 1
ATOM 776 O O . GLU A 1 99 ? 8.071 12.030 11.643 1.00 94.50 99 GLU A O 1
ATOM 781 N N . VAL A 1 100 ? 9.640 11.031 10.401 1.00 94.06 100 VAL A N 1
ATOM 782 C CA . VAL A 1 100 ? 9.628 9.772 11.157 1.00 94.06 100 VAL A CA 1
ATOM 783 C C . VAL A 1 100 ? 10.105 9.986 12.593 1.00 94.06 100 VAL A C 1
ATOM 785 O O . VAL A 1 100 ? 9.473 9.469 13.515 1.00 94.06 100 VAL A O 1
ATOM 788 N N . ASP A 1 101 ? 11.163 10.767 12.806 1.00 94.12 101 ASP A N 1
ATOM 789 C CA . ASP A 1 101 ? 11.676 11.083 14.141 1.00 94.12 101 ASP A CA 1
ATOM 790 C C . ASP A 1 101 ? 10.674 11.936 14.944 1.00 94.12 101 ASP A C 1
ATOM 792 O O . ASP A 1 101 ? 10.411 11.674 16.124 1.00 94.12 101 ASP A O 1
ATOM 796 N N . GLU A 1 102 ? 10.026 12.913 14.311 1.00 95.69 102 GLU A N 1
ATOM 797 C CA . GLU A 1 102 ? 8.956 13.714 14.913 1.00 95.69 102 GLU A CA 1
ATOM 798 C C . GLU A 1 102 ? 7.748 12.852 15.304 1.00 95.69 102 GLU A C 1
ATOM 800 O O . GLU A 1 102 ? 7.241 12.941 16.427 1.00 95.69 102 GLU A O 1
ATOM 805 N N . LEU A 1 103 ? 7.308 11.953 14.423 1.00 94.19 103 LEU A N 1
ATOM 806 C CA . LEU A 1 103 ? 6.225 11.019 14.723 1.00 94.19 103 LEU A CA 1
ATOM 807 C C . LEU A 1 103 ? 6.619 10.032 15.823 1.00 94.19 103 LEU A C 1
ATOM 809 O O . LEU A 1 103 ? 5.813 9.763 16.718 1.00 94.19 103 LEU A O 1
ATOM 813 N N . ALA A 1 104 ? 7.854 9.532 15.815 1.00 93.81 104 ALA A N 1
ATOM 814 C CA . ALA A 1 104 ? 8.365 8.649 16.854 1.00 93.81 104 ALA A CA 1
ATOM 815 C C . ALA A 1 104 ? 8.358 9.346 18.221 1.00 93.81 104 ALA A C 1
ATOM 817 O O . ALA A 1 104 ? 7.840 8.783 19.188 1.00 93.81 104 ALA A O 1
ATOM 818 N N . THR A 1 105 ? 8.839 10.592 18.302 1.00 95.38 105 THR A N 1
ATOM 819 C CA . THR A 1 105 ? 8.806 11.377 19.549 1.00 95.38 105 THR A CA 1
ATOM 820 C C . THR A 1 105 ? 7.382 11.716 19.996 1.00 95.38 105 THR A C 1
ATOM 822 O O . THR A 1 105 ? 7.094 11.757 21.193 1.00 95.38 105 THR A O 1
ATOM 825 N N . ARG A 1 106 ? 6.446 11.918 19.064 1.00 95.75 106 ARG A N 1
ATOM 826 C CA . ARG A 1 106 ? 5.029 12.119 19.391 1.00 95.75 106 ARG A CA 1
ATOM 827 C C . ARG A 1 106 ? 4.381 10.845 19.933 1.00 95.75 106 ARG A C 1
ATOM 829 O O . ARG A 1 106 ? 3.616 10.909 20.895 1.00 95.75 106 ARG A O 1
ATOM 836 N N . ILE A 1 107 ? 4.699 9.688 19.356 1.00 94.88 107 ILE A N 1
ATOM 837 C CA . ILE A 1 107 ? 4.209 8.388 19.827 1.00 94.88 107 ILE A CA 1
ATOM 838 C C . ILE A 1 107 ? 4.767 8.074 21.214 1.00 94.88 107 ILE A C 1
ATOM 840 O O . ILE A 1 107 ? 4.014 7.599 22.063 1.00 94.88 107 ILE A O 1
ATOM 844 N N . THR A 1 108 ? 6.050 8.338 21.479 1.00 94.56 108 THR A N 1
ATOM 845 C CA . THR A 1 108 ? 6.622 8.110 22.815 1.00 94.56 108 THR A CA 1
ATOM 846 C C . THR A 1 108 ? 5.958 8.998 23.862 1.00 94.56 108 THR A C 1
ATOM 848 O O . THR A 1 108 ? 5.546 8.467 24.890 1.00 94.56 108 THR A O 1
ATOM 851 N N . LYS A 1 109 ? 5.729 10.286 23.569 1.00 94.75 109 LYS A N 1
ATOM 852 C CA . LYS A 1 109 ? 4.943 11.186 24.436 1.00 94.75 109 LYS A CA 1
ATOM 853 C C . LYS A 1 109 ? 3.520 10.675 24.668 1.00 94.75 109 LYS A C 1
ATOM 855 O O . LYS A 1 109 ? 3.063 10.596 25.798 1.00 94.75 109 LYS A O 1
ATOM 860 N N . HIS A 1 110 ? 2.812 10.240 23.625 1.00 95.12 110 HIS A N 1
ATOM 861 C CA . HIS A 1 110 ? 1.474 9.672 23.815 1.00 95.12 110 HIS A CA 1
ATOM 862 C C . HIS A 1 110 ? 1.491 8.380 24.643 1.00 95.12 110 HIS A C 1
ATOM 864 O O . HIS A 1 110 ? 0.590 8.168 25.450 1.00 95.12 110 HIS A O 1
ATOM 870 N N . ARG A 1 111 ? 2.514 7.532 24.491 1.00 94.31 111 ARG A N 1
ATOM 871 C CA . ARG A 1 111 ? 2.673 6.312 25.295 1.00 94.31 111 ARG A CA 1
ATOM 872 C C . ARG A 1 111 ? 2.952 6.606 26.769 1.00 94.31 111 ARG A C 1
ATOM 874 O O . ARG A 1 111 ? 2.576 5.781 27.592 1.00 94.31 111 ARG A O 1
ATOM 881 N N . THR A 1 112 ? 3.579 7.732 27.107 1.00 93.88 112 THR A N 1
ATOM 882 C CA . THR A 1 112 ? 3.787 8.140 28.506 1.00 93.88 112 THR A CA 1
ATOM 883 C C . THR A 1 112 ? 2.572 8.865 29.075 1.00 93.88 112 THR A C 1
ATOM 885 O O . THR A 1 112 ? 2.126 8.555 30.178 1.00 93.88 112 THR A O 1
ATOM 888 N N . ASP A 1 113 ? 1.999 9.792 28.311 1.00 93.81 113 ASP A N 1
ATOM 889 C CA . ASP A 1 113 ? 1.044 10.768 28.837 1.00 93.81 113 ASP A CA 1
ATOM 890 C C . ASP A 1 113 ? -0.387 10.221 28.861 1.00 93.81 113 ASP A C 1
ATOM 892 O O . ASP A 1 113 ? -1.127 10.447 29.819 1.00 93.81 113 ASP A O 1
ATOM 896 N N . VAL A 1 114 ? -0.789 9.471 27.827 1.00 95.12 114 VAL A N 1
ATOM 897 C CA . VAL A 1 114 ? -2.168 8.973 27.699 1.00 95.12 114 VAL A CA 1
ATOM 898 C C . VAL A 1 114 ? -2.515 7.961 28.795 1.00 95.12 114 VAL A C 1
ATOM 900 O O . VAL A 1 114 ? -3.579 8.119 29.393 1.00 95.12 114 VAL A O 1
ATOM 903 N N . PRO A 1 115 ? -1.667 6.967 29.137 1.00 95.06 115 PRO A N 1
ATOM 904 C CA . PRO A 1 115 ? -1.970 6.060 30.242 1.00 95.06 115 PRO A CA 1
ATOM 905 C C . PRO A 1 115 ? -2.100 6.783 31.584 1.00 95.06 115 PRO A C 1
ATOM 907 O O . PRO A 1 115 ? -3.028 6.494 32.332 1.00 95.06 115 PRO A O 1
ATOM 910 N N . ALA A 1 116 ? -1.228 7.758 31.869 1.00 92.19 116 ALA A N 1
ATOM 911 C CA . ALA A 1 116 ? -1.291 8.538 33.104 1.00 92.19 116 ALA A CA 1
ATOM 912 C C . ALA A 1 116 ? -2.563 9.401 33.180 1.00 92.19 116 ALA A C 1
ATOM 914 O O . ALA A 1 116 ? -3.183 9.513 34.238 1.00 92.19 116 ALA A O 1
ATOM 915 N N . LEU A 1 117 ? -2.979 9.989 32.054 1.00 94.62 117 LEU A N 1
ATOM 916 C CA . LEU A 1 117 ? -4.209 10.774 31.961 1.00 94.62 117 LEU A CA 1
ATOM 917 C C . LEU A 1 117 ? -5.448 9.886 32.143 1.00 94.62 117 LEU A C 1
ATOM 919 O O . LEU A 1 117 ? -6.327 10.221 32.935 1.00 94.62 117 LEU A O 1
ATOM 923 N N . LEU A 1 118 ? -5.490 8.731 31.474 1.00 94.56 118 LEU A N 1
ATOM 924 C CA . LEU A 1 118 ? -6.570 7.753 31.630 1.00 94.56 118 LEU A CA 1
ATOM 925 C C . LEU A 1 118 ? -6.643 7.211 33.057 1.00 94.56 118 LEU A C 1
ATOM 927 O O . LEU A 1 118 ? -7.739 7.066 33.589 1.00 94.56 118 LEU A O 1
ATOM 931 N N . GLN A 1 119 ? -5.498 6.944 33.688 1.00 94.38 119 GLN A N 1
ATOM 932 C CA . GLN A 1 119 ? -5.454 6.490 35.072 1.00 94.38 119 GLN A CA 1
ATOM 933 C C . GLN A 1 119 ? -6.061 7.533 36.013 1.00 94.38 119 GLN A C 1
ATOM 935 O O . GLN A 1 119 ? -6.939 7.185 36.794 1.00 94.38 119 GLN A O 1
ATOM 940 N N . LYS A 1 120 ? -5.681 8.811 35.887 1.00 93.75 120 LYS A N 1
ATOM 941 C CA . LYS A 1 120 ? -6.275 9.894 36.689 1.00 93.75 120 LYS A CA 1
ATOM 942 C C . LYS A 1 120 ? -7.781 10.016 36.474 1.00 93.75 120 LYS A C 1
ATOM 944 O O . LYS A 1 120 ? -8.529 10.067 37.442 1.00 93.75 120 LYS A O 1
ATOM 949 N N . GLN A 1 121 ? -8.238 9.995 35.222 1.00 92.94 121 GLN A N 1
ATOM 950 C CA . GLN A 1 121 ? -9.670 10.061 34.913 1.00 92.94 121 GLN A CA 1
ATOM 951 C C . GLN A 1 121 ? -10.440 8.866 35.481 1.00 92.94 121 GLN A C 1
ATOM 953 O O . GLN A 1 121 ? -11.558 9.017 35.970 1.00 92.94 121 GLN A O 1
ATOM 958 N N . LEU A 1 122 ? -9.869 7.663 35.415 1.00 93.31 122 LEU A N 1
ATOM 959 C CA . LEU A 1 122 ? -10.479 6.474 36.001 1.00 93.31 122 LEU A CA 1
ATOM 960 C C . LEU A 1 122 ? -10.485 6.548 37.527 1.00 93.31 122 LEU A C 1
ATOM 962 O O . LEU A 1 122 ? -11.506 6.231 38.121 1.00 93.31 122 LEU A O 1
ATOM 966 N N . GLU A 1 123 ? -9.404 6.998 38.160 1.00 93.31 123 GLU A N 1
ATOM 967 C CA . GLU A 1 123 ? -9.337 7.199 39.611 1.00 93.31 123 GLU A CA 1
ATOM 968 C C . GLU A 1 123 ? -10.364 8.233 40.087 1.00 93.31 123 GLU A C 1
ATOM 970 O O . GLU A 1 123 ? -11.072 7.978 41.057 1.00 93.31 123 GLU A O 1
ATOM 975 N N . GLU A 1 124 ? -10.511 9.358 39.387 1.00 90.56 124 GLU A N 1
ATOM 976 C CA . GLU A 1 124 ? -11.535 10.370 39.668 1.00 90.56 124 GLU A CA 1
ATOM 977 C C . GLU A 1 124 ? -12.946 9.789 39.538 1.00 90.56 124 GLU A C 1
ATOM 979 O O . GLU A 1 124 ? -13.738 9.879 40.475 1.00 90.56 124 GLU A O 1
ATOM 984 N N . ASN A 1 125 ? -13.247 9.110 38.428 1.00 89.56 125 ASN A N 1
ATOM 985 C CA . ASN A 1 125 ? -14.552 8.482 38.218 1.00 89.56 125 ASN A CA 1
ATOM 986 C C . ASN A 1 125 ? -14.842 7.393 39.260 1.00 89.56 125 ASN A C 1
ATOM 988 O O . ASN A 1 125 ? -15.955 7.307 39.776 1.00 89.56 125 ASN A O 1
ATOM 992 N N . LEU A 1 126 ? -13.848 6.572 39.602 1.00 88.69 126 LEU A N 1
ATOM 993 C CA . LEU A 1 126 ? -13.982 5.547 40.631 1.00 88.69 126 LEU A CA 1
ATOM 994 C C . LEU A 1 126 ? -14.162 6.165 42.015 1.00 88.69 126 LEU A C 1
ATOM 996 O O . LEU A 1 126 ? -14.957 5.645 42.785 1.00 88.69 126 LEU A O 1
ATOM 1000 N N . ASN A 1 127 ? -13.493 7.276 42.328 1.00 85.69 127 ASN A N 1
ATOM 1001 C CA . ASN A 1 127 ? -13.686 8.001 43.583 1.00 85.69 127 ASN A CA 1
ATOM 1002 C C . ASN A 1 127 ? -15.072 8.65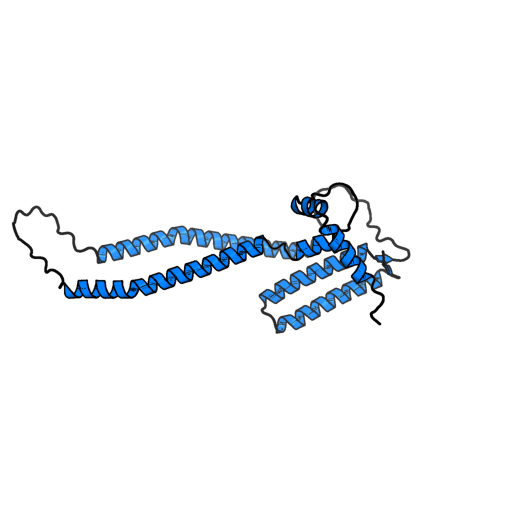6 43.662 1.00 85.69 127 ASN A C 1
ATOM 1004 O O . ASN A 1 127 ? -15.677 8.635 44.728 1.00 85.69 127 ASN A O 1
ATOM 1008 N N . CYS A 1 128 ? -15.609 9.172 42.553 1.00 81.06 128 CYS A N 1
ATOM 1009 C CA . CYS A 1 128 ? -16.980 9.690 42.494 1.00 81.06 128 CYS A CA 1
ATOM 1010 C C . CYS A 1 128 ? -18.041 8.588 42.635 1.00 81.06 128 CYS A C 1
ATOM 1012 O O . CYS A 1 128 ? -19.123 8.839 43.160 1.00 81.06 128 CYS A O 1
ATOM 1014 N N . LEU A 1 129 ? -17.746 7.376 42.159 1.00 79.19 129 LEU A N 1
ATOM 1015 C CA . LEU A 1 129 ? -18.630 6.211 42.271 1.00 79.19 129 LEU A CA 1
ATOM 1016 C C . LEU A 1 129 ? -18.405 5.410 43.557 1.00 79.19 129 LEU A C 1
ATOM 1018 O O . LEU A 1 129 ? -19.206 4.528 43.874 1.00 79.19 129 LEU A O 1
ATOM 1022 N N . ARG A 1 130 ? -17.324 5.690 44.293 1.00 77.12 130 ARG A N 1
ATOM 1023 C CA . ARG A 1 130 ? -17.033 5.051 45.569 1.00 77.12 130 ARG A CA 1
ATOM 1024 C C . ARG A 1 130 ? -18.058 5.573 46.576 1.00 77.12 130 ARG A C 1
ATOM 1026 O O . ARG A 1 130 ? -18.040 6.766 46.882 1.00 77.12 130 ARG A O 1
ATOM 1033 N N . PRO A 1 131 ? -18.952 4.718 47.105 1.00 71.00 131 PRO A N 1
ATOM 1034 C CA . PRO A 1 131 ? -19.807 5.133 48.205 1.00 71.00 131 PRO A CA 1
ATOM 1035 C C . PRO A 1 131 ? -18.906 5.603 49.355 1.00 71.00 131 PRO A C 1
ATOM 1037 O O . PRO A 1 131 ? -17.834 5.014 49.542 1.00 71.00 131 PRO A O 1
ATOM 1040 N N . PRO A 1 132 ? -19.287 6.660 50.098 1.00 69.62 132 PRO A N 1
ATOM 1041 C CA . PRO A 1 132 ? -18.493 7.130 51.221 1.00 69.62 132 PRO A CA 1
ATOM 1042 C C . PRO A 1 132 ? -18.231 5.933 52.129 1.00 69.62 132 PRO A C 1
ATOM 1044 O O . PRO A 1 132 ? -19.169 5.310 52.627 1.00 69.62 132 PRO A O 1
ATOM 1047 N N . SER A 1 133 ? -16.957 5.556 52.265 1.00 59.62 133 SER A N 1
ATOM 1048 C CA . SER A 1 133 ? -16.579 4.483 53.174 1.00 59.62 133 SER A CA 1
ATOM 1049 C C . SER A 1 133 ? -17.110 4.877 54.548 1.00 59.62 133 SER A C 1
ATOM 1051 O O . SER A 1 133 ? -16.821 6.007 54.968 1.00 59.62 133 SER A O 1
ATOM 1053 N N . PRO A 1 134 ? -17.883 4.017 55.236 1.00 53.53 134 PRO A N 1
ATOM 1054 C CA . PRO A 1 134 ? -18.242 4.294 56.612 1.00 53.53 134 PRO A CA 1
ATOM 1055 C C . PRO A 1 134 ? -16.923 4.516 57.340 1.00 53.53 134 PRO A C 1
ATOM 1057 O O . PRO A 1 134 ? -16.025 3.671 57.288 1.00 53.53 134 PRO A O 1
ATOM 1060 N N . LYS A 1 135 ? -16.755 5.715 57.902 1.00 55.44 135 LYS A N 1
ATOM 1061 C CA . LYS A 1 135 ? -15.646 5.977 58.804 1.00 55.44 135 LYS A CA 1
ATOM 1062 C C . LYS A 1 135 ? -15.753 4.890 59.865 1.00 55.44 135 LYS A C 1
ATOM 1064 O O . LYS A 1 135 ? -16.769 4.815 60.549 1.00 55.44 135 LYS A O 1
ATOM 1069 N N . LEU A 1 136 ? -14.753 4.018 59.928 1.00 51.19 136 LEU A N 1
ATOM 1070 C CA . LEU A 1 136 ? -14.522 3.150 61.073 1.00 51.19 136 LEU A CA 1
ATOM 1071 C C . LEU A 1 136 ? -14.104 4.071 62.222 1.00 51.19 136 LEU A C 1
ATOM 1073 O O . LEU A 1 136 ? -12.932 4.165 62.565 1.00 51.19 136 LEU A O 1
ATOM 1077 N N . GLU A 1 137 ? -15.060 4.843 62.726 1.00 44.72 137 GLU A N 1
ATOM 1078 C CA . GLU A 1 137 ? -15.020 5.270 64.107 1.00 44.72 137 GLU A CA 1
ATOM 1079 C C . GLU A 1 137 ? -15.501 4.067 64.906 1.00 44.72 137 GLU A C 1
ATOM 1081 O O . GLU A 1 137 ? -16.524 3.452 64.596 1.00 44.72 137 GLU A O 1
ATOM 1086 N N . GLU A 1 138 ? -14.677 3.673 65.868 1.00 51.75 138 GLU A N 1
ATOM 1087 C CA . GLU A 1 138 ? -15.037 2.737 66.917 1.00 51.75 138 GLU A CA 1
ATOM 1088 C C . GLU A 1 138 ? -16.308 3.270 67.579 1.00 51.75 138 GLU A C 1
ATOM 1090 O O . GLU A 1 138 ? -16.303 4.236 68.337 1.00 51.75 138 GLU A O 1
ATOM 1095 N N . SER A 1 139 ? -17.440 2.703 67.197 1.00 40.56 139 SER A N 1
ATOM 1096 C CA . SER A 1 139 ? -18.726 2.965 67.813 1.00 40.56 139 SER A CA 1
ATOM 1097 C C . SER A 1 139 ? -19.409 1.619 67.894 1.00 40.56 139 SER A C 1
ATOM 1099 O O . SER A 1 139 ? -19.956 1.104 66.918 1.00 40.56 139 SER A O 1
ATOM 1101 N N . GLU A 1 140 ? -19.269 1.012 69.066 1.00 47.66 140 GLU A N 1
ATOM 1102 C CA . GLU A 1 140 ? -20.231 0.053 69.569 1.00 47.66 140 GLU A CA 1
ATOM 1103 C C . GLU A 1 140 ? -21.611 0.697 69.444 1.00 47.66 140 GLU A C 1
ATOM 1105 O O . GLU A 1 140 ? -21.941 1.582 70.219 1.00 47.66 140 GLU A O 1
ATOM 1110 N N . ASP A 1 141 ? -22.387 0.313 68.438 1.00 42.59 141 ASP A N 1
ATOM 1111 C CA . ASP A 1 141 ? -23.835 0.304 68.568 1.00 42.59 141 ASP A CA 1
ATOM 1112 C C . ASP A 1 141 ? -24.462 -0.589 67.502 1.00 42.59 141 ASP A C 1
ATOM 1114 O O . ASP A 1 141 ? -24.235 -0.485 66.294 1.00 42.59 141 ASP A O 1
ATOM 1118 N N . GLN A 1 142 ? -25.255 -1.527 68.003 1.00 47.16 142 GLN A N 1
ATOM 1119 C CA . GLN A 1 142 ? -26.079 -2.434 67.233 1.00 47.16 142 GLN A CA 1
ATOM 1120 C C . GLN A 1 142 ? -27.181 -1.627 66.545 1.00 47.16 142 GLN A C 1
ATOM 1122 O O . GLN A 1 142 ? -28.190 -1.283 67.158 1.00 47.16 142 GLN A O 1
ATOM 1127 N N . GLN A 1 143 ? -27.023 -1.360 65.253 1.00 43.84 143 GLN A N 1
ATOM 1128 C CA . GLN A 1 143 ? -28.139 -0.958 64.407 1.00 43.84 143 GLN A CA 1
ATOM 1129 C C . GLN A 1 143 ? -28.159 -1.816 63.145 1.00 43.84 143 GLN A C 1
ATOM 1131 O O . GLN A 1 143 ? -27.342 -1.664 62.237 1.00 43.84 143 GLN A O 1
ATOM 1136 N N . GLU A 1 144 ? -29.118 -2.742 63.101 1.00 44.16 144 GLU A N 1
ATOM 1137 C CA . GLU A 1 144 ? -29.524 -3.446 61.889 1.00 44.16 144 GLU A CA 1
ATOM 1138 C C . GLU A 1 144 ? -30.030 -2.424 60.862 1.00 44.16 144 GLU A C 1
ATOM 1140 O O . GLU A 1 144 ? -31.195 -2.026 60.850 1.00 44.16 144 GLU A O 1
ATOM 1145 N N . VAL A 1 145 ? -29.139 -1.978 59.978 1.00 42.31 145 VAL A N 1
ATOM 1146 C CA . VAL A 1 145 ? -29.522 -1.204 58.800 1.00 42.31 145 VAL A CA 1
ATOM 1147 C C . VAL A 1 145 ? -30.078 -2.184 57.770 1.00 42.31 145 VAL A C 1
ATOM 1149 O O . VAL A 1 145 ? -29.333 -2.842 57.042 1.00 42.31 145 VAL A O 1
ATOM 1152 N N . GLN A 1 146 ? -31.407 -2.283 57.702 1.00 49.47 146 GLN A N 1
ATOM 1153 C CA . GLN A 1 146 ? -32.093 -2.843 56.540 1.00 49.47 146 GLN A CA 1
ATOM 1154 C C . GLN A 1 146 ? -31.733 -2.003 55.311 1.00 49.47 146 GLN A C 1
ATOM 1156 O O . GLN A 1 146 ? -32.278 -0.925 55.080 1.00 49.47 146 GLN A O 1
ATOM 1161 N N . VAL A 1 147 ? -30.795 -2.508 54.513 1.00 52.19 147 VAL A N 1
ATOM 1162 C CA . VAL A 1 147 ? -30.545 -2.004 53.164 1.00 52.19 147 VAL A CA 1
ATOM 1163 C C . VAL A 1 147 ? -31.807 -2.291 52.342 1.00 52.19 147 VAL A C 1
ATOM 1165 O O . VAL A 1 147 ? -32.205 -3.458 52.262 1.00 52.19 147 VAL A O 1
ATOM 1168 N N . PRO A 1 148 ? -32.466 -1.288 51.732 1.00 53.91 148 PRO A N 1
ATOM 1169 C CA . PRO A 1 148 ? -33.600 -1.549 50.862 1.00 53.91 148 PRO A CA 1
ATOM 1170 C C . PRO A 1 148 ? -33.092 -2.358 49.668 1.00 53.91 148 PRO A C 1
ATOM 1172 O O . PRO A 1 148 ? -32.329 -1.867 48.837 1.00 53.91 148 PRO A O 1
ATOM 1175 N N . SER A 1 149 ? -33.478 -3.633 49.624 1.00 57.28 149 SER A N 1
ATOM 1176 C CA . SER A 1 149 ? -33.224 -4.509 48.486 1.00 57.28 149 SER A CA 1
ATOM 1177 C C . SER A 1 149 ? -33.798 -3.826 47.237 1.00 57.28 149 SER A C 1
ATOM 1179 O O . SER A 1 149 ? -34.998 -3.527 47.231 1.00 57.28 149 SER A O 1
ATOM 1181 N N . PRO A 1 150 ? -32.990 -3.507 46.205 1.00 57.28 150 PRO A N 1
ATOM 1182 C CA . PRO A 1 150 ? -33.530 -2.945 44.977 1.00 57.28 150 PRO A CA 1
ATOM 1183 C C . PRO A 1 150 ? -34.542 -3.944 44.424 1.00 57.28 150 PRO A C 1
ATOM 1185 O O . PRO A 1 150 ? -34.264 -5.143 44.365 1.00 57.28 150 PRO A O 1
ATOM 1188 N N . ALA A 1 151 ? -35.733 -3.449 44.089 1.00 64.38 151 ALA A N 1
ATOM 1189 C CA . ALA A 1 151 ? -36.878 -4.271 43.736 1.00 64.38 151 ALA A CA 1
ATOM 1190 C C . ALA A 1 151 ? -36.475 -5.392 42.752 1.00 64.38 151 ALA A C 1
ATOM 1192 O O . ALA A 1 151 ? -35.826 -5.111 41.738 1.00 64.38 151 ALA A O 1
ATOM 1193 N N . PRO A 1 152 ? -36.861 -6.660 42.999 1.00 72.00 152 PRO A N 1
ATOM 1194 C CA . PRO A 1 152 ? -36.455 -7.799 42.168 1.00 72.00 152 PRO A CA 1
ATOM 1195 C C . PRO A 1 152 ? -36.839 -7.635 40.687 1.00 72.00 152 PRO A C 1
ATOM 1197 O O . PRO A 1 152 ? -36.225 -8.258 39.822 1.00 72.00 152 PRO A O 1
ATOM 1200 N N . ALA A 1 153 ? -37.801 -6.758 40.384 1.00 75.25 153 ALA A N 1
ATOM 1201 C CA . ALA A 1 153 ? -38.224 -6.409 39.034 1.00 75.25 153 ALA A CA 1
ATOM 1202 C C . ALA A 1 153 ? -37.118 -5.734 38.198 1.00 75.25 153 ALA A C 1
ATOM 1204 O O . ALA A 1 153 ? -36.909 -6.129 37.052 1.00 75.25 153 ALA A O 1
ATOM 1205 N N . ASP A 1 154 ? -36.357 -4.787 38.756 1.00 80.00 154 ASP A N 1
ATOM 1206 C CA . ASP A 1 154 ? -35.323 -4.056 38.002 1.00 80.00 154 ASP A CA 1
ATOM 1207 C C . ASP A 1 154 ? -34.144 -4.968 37.642 1.00 80.00 154 ASP A C 1
ATOM 1209 O O . ASP A 1 154 ? -33.558 -4.885 36.559 1.00 80.00 154 ASP A O 1
ATOM 1213 N N . LEU A 1 155 ? -33.804 -5.881 38.554 1.00 81.56 155 LEU A N 1
ATOM 1214 C CA . LEU A 1 155 ? -32.788 -6.909 38.343 1.00 81.56 155 LEU A CA 1
ATOM 1215 C C . LEU A 1 155 ? -33.233 -7.928 37.288 1.00 81.56 155 LEU A C 1
ATOM 1217 O O . LEU A 1 155 ? -32.450 -8.271 36.399 1.00 81.56 155 LEU A O 1
ATOM 1221 N N . GLN A 1 156 ? -34.496 -8.361 37.334 1.00 85.69 156 GLN A N 1
ATOM 1222 C CA . GLN A 1 156 ? -35.080 -9.232 36.312 1.00 85.6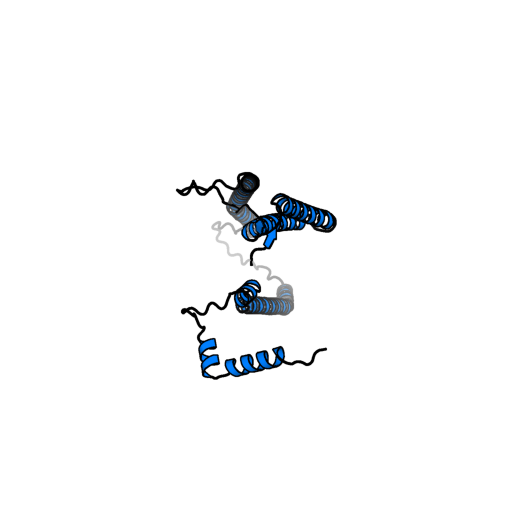9 156 GLN A CA 1
ATOM 1223 C C . GLN A 1 156 ? -35.123 -8.551 34.941 1.00 85.69 156 GLN A C 1
ATOM 1225 O O . GLN A 1 156 ? -34.779 -9.179 33.941 1.00 85.69 156 GLN A O 1
ATOM 1230 N N . GLN A 1 157 ? -35.463 -7.263 34.883 1.00 88.50 157 GLN A N 1
ATOM 1231 C CA . GLN A 1 157 ? -35.493 -6.506 33.635 1.00 88.50 157 GLN A CA 1
ATOM 1232 C C . GLN A 1 157 ? -34.088 -6.343 33.044 1.00 88.50 157 GLN A C 1
ATOM 1234 O O . GLN A 1 157 ? -33.890 -6.569 31.851 1.00 88.50 157 GLN A O 1
ATOM 1239 N N . LYS A 1 158 ? -33.077 -6.039 33.871 1.00 87.81 158 LYS A N 1
ATOM 1240 C CA . LYS A 1 158 ? -31.673 -6.026 33.430 1.00 87.81 158 LYS A CA 1
ATOM 1241 C C . LYS A 1 158 ? -31.251 -7.392 32.895 1.00 87.81 158 LYS A C 1
ATOM 1243 O O . LYS A 1 158 ? -30.666 -7.458 31.817 1.00 87.81 158 LYS A O 1
ATOM 1248 N N . PHE A 1 159 ? -31.586 -8.477 33.591 1.00 91.38 159 PHE A N 1
ATOM 1249 C CA . PHE A 1 159 ? -31.278 -9.832 33.133 1.00 91.38 159 PHE A CA 1
ATOM 1250 C C . PHE A 1 159 ? -31.947 -10.162 31.791 1.00 91.38 159 PHE A C 1
ATOM 1252 O O . PHE A 1 159 ? -31.290 -10.701 30.903 1.00 91.38 159 PHE A O 1
ATOM 1259 N N . GLN A 1 160 ? -33.214 -9.785 31.600 1.00 91.56 160 GLN A N 1
ATOM 1260 C CA . GLN A 1 160 ? -33.922 -9.954 30.327 1.00 91.56 160 GLN A CA 1
ATOM 1261 C C . GLN A 1 160 ? -33.307 -9.109 29.199 1.00 91.56 160 GLN A C 1
ATOM 1263 O O . GLN A 1 160 ? -33.147 -9.577 28.072 1.00 91.56 160 GLN A O 1
ATOM 1268 N N . ASN A 1 161 ? -32.882 -7.881 29.494 1.00 91.62 161 ASN A N 1
ATOM 1269 C CA . ASN A 1 161 ? -32.191 -7.032 28.523 1.00 91.62 161 ASN A CA 1
ATOM 1270 C C . ASN A 1 161 ? -30.848 -7.646 28.096 1.00 91.62 161 ASN A C 1
ATOM 1272 O O . ASN A 1 161 ? -30.504 -7.651 26.914 1.00 91.62 161 ASN A O 1
ATOM 1276 N N . TYR A 1 162 ? -30.100 -8.234 29.034 1.00 91.56 162 TYR A N 1
ATOM 1277 C CA . TYR A 1 162 ? -28.872 -8.949 28.694 1.00 91.56 162 TYR A CA 1
ATOM 1278 C C . TYR A 1 162 ? -29.152 -10.235 27.920 1.00 91.56 162 TYR A C 1
ATOM 1280 O O . TYR A 1 162 ? -28.504 -10.467 26.898 1.00 91.56 162 TYR A O 1
ATOM 1288 N N . SER A 1 163 ? -30.136 -11.035 28.337 1.00 94.88 163 SER A N 1
ATOM 1289 C CA . SER A 1 163 ? -30.468 -12.300 27.676 1.00 94.88 163 SER A CA 1
ATOM 1290 C C . SER A 1 163 ? -30.934 -12.097 26.234 1.00 94.88 163 SER A C 1
ATOM 1292 O O . SER A 1 163 ? -30.559 -12.874 25.359 1.00 94.88 163 SER A O 1
ATOM 1294 N N . THR A 1 164 ? -31.653 -11.008 25.953 1.00 94.06 164 THR A N 1
ATOM 1295 C CA . THR A 1 164 ? -32.029 -10.620 24.584 1.00 94.06 164 THR A CA 1
ATOM 1296 C C . THR A 1 164 ? -30.856 -10.063 23.769 1.00 94.06 164 THR A C 1
ATOM 1298 O O . THR A 1 164 ? -30.819 -10.234 22.550 1.00 94.06 164 THR A O 1
ATOM 1301 N N . SER A 1 165 ? -29.854 -9.448 24.408 1.00 93.75 165 SER A N 1
ATOM 1302 C CA . SER A 1 165 ? -28.658 -8.926 23.724 1.00 93.75 165 SER A CA 1
ATOM 1303 C C . SER A 1 165 ? -27.631 -10.008 23.347 1.00 93.75 165 SER A C 1
ATOM 1305 O O . SER A 1 165 ? -26.909 -9.862 22.353 1.00 93.75 165 SER A O 1
ATOM 1307 N N . LEU A 1 166 ? -27.576 -11.111 24.104 1.00 93.38 166 LEU A N 1
ATOM 1308 C CA . LEU A 1 166 ? -26.581 -12.176 23.938 1.00 93.38 166 LEU A CA 1
ATOM 1309 C C . LEU A 1 166 ? -26.623 -12.853 22.555 1.00 93.38 166 LEU A C 1
ATOM 1311 O O . LEU A 1 166 ? -25.558 -12.983 21.947 1.00 93.38 166 LEU A O 1
ATOM 1315 N N . PRO A 1 167 ? -27.792 -13.223 21.989 1.00 95.88 167 PRO A N 1
ATOM 1316 C CA . PRO A 1 167 ? -27.866 -13.782 20.639 1.00 95.88 167 PRO A CA 1
ATOM 1317 C C . PRO A 1 167 ? -27.279 -12.853 19.573 1.00 95.88 167 PRO A C 1
ATOM 1319 O O . PRO A 1 167 ? -26.581 -13.305 18.668 1.00 95.88 167 PRO A O 1
ATOM 1322 N N . LYS A 1 168 ? -27.498 -11.538 19.704 1.00 94.00 168 LYS A N 1
ATOM 1323 C CA . LYS A 1 168 ? -26.972 -10.539 18.765 1.00 94.00 168 LYS A CA 1
ATOM 1324 C C . LYS A 1 168 ? -25.452 -10.416 18.862 1.00 94.00 168 LYS A C 1
ATOM 1326 O O . LYS A 1 168 ? -24.782 -10.302 17.837 1.00 94.00 168 LYS A O 1
ATOM 1331 N N . MET A 1 169 ? -24.901 -10.444 20.076 1.00 92.94 169 MET A N 1
ATOM 1332 C CA . MET A 1 169 ? -23.449 -10.459 20.278 1.00 92.94 169 MET A CA 1
ATOM 1333 C C . MET A 1 169 ? -22.826 -11.739 19.722 1.00 92.94 169 MET A C 1
ATOM 1335 O O . MET A 1 169 ? -21.831 -11.667 19.006 1.00 92.94 169 MET A O 1
ATOM 1339 N N . ARG A 1 170 ? -23.458 -12.892 19.966 1.00 95.81 170 ARG A N 1
ATOM 1340 C CA . ARG A 1 170 ? -23.023 -14.179 19.419 1.00 95.81 170 ARG A CA 1
ATOM 1341 C C . ARG A 1 170 ? -23.001 -14.169 17.890 1.00 95.81 170 ARG A C 1
ATOM 1343 O O . ARG A 1 170 ? -21.977 -14.511 17.312 1.00 95.81 170 ARG A O 1
ATOM 1350 N N . ALA A 1 171 ? -24.066 -13.689 17.248 1.00 96.62 171 ALA A N 1
ATOM 1351 C CA . ALA A 1 171 ? -24.129 -13.579 15.792 1.00 96.62 171 ALA A CA 1
ATOM 1352 C C . ALA A 1 171 ? -23.013 -12.681 15.224 1.00 96.62 171 ALA A C 1
ATOM 1354 O O . ALA A 1 171 ? -22.382 -13.033 14.233 1.00 96.62 171 ALA A O 1
ATOM 1355 N N . ARG A 1 172 ? -22.712 -11.548 15.880 1.00 96.06 172 ARG A N 1
ATOM 1356 C CA . ARG A 1 172 ? -21.607 -10.657 15.476 1.00 96.06 172 ARG A CA 1
ATOM 1357 C C . ARG A 1 172 ? -20.237 -11.323 15.600 1.00 96.06 172 ARG A C 1
ATOM 1359 O O . ARG A 1 172 ? -19.388 -11.125 14.735 1.00 96.06 172 ARG A O 1
ATOM 1366 N N . VAL A 1 173 ? -20.017 -12.096 16.662 1.00 96.69 173 VAL A N 1
ATOM 1367 C CA . VAL A 1 173 ? -18.762 -12.835 16.871 1.00 96.69 173 VAL A CA 1
ATOM 1368 C C . VAL A 1 173 ? -18.614 -13.953 15.839 1.00 96.69 173 VAL A C 1
ATOM 1370 O O . VAL A 1 173 ? -17.546 -14.094 15.247 1.00 96.69 173 VAL A O 1
ATOM 1373 N N . GLU A 1 174 ? -19.681 -14.706 15.568 1.00 97.62 174 GLU A N 1
ATOM 1374 C CA . GLU A 1 174 ? -19.693 -15.749 14.536 1.00 97.62 174 GLU A CA 1
ATOM 1375 C C . GLU A 1 174 ? -19.437 -15.150 13.141 1.00 97.62 174 GLU A C 1
ATOM 1377 O O . GLU A 1 174 ? -18.599 -15.653 12.390 1.00 97.62 174 GLU A O 1
ATOM 1382 N N . GLU A 1 175 ? -20.053 -14.011 12.815 1.00 96.50 175 GLU A N 1
ATOM 1383 C CA . GLU A 1 175 ? -19.790 -13.298 11.564 1.00 96.50 175 GLU A CA 1
ATOM 1384 C C . GLU A 1 175 ? -18.328 -12.826 11.470 1.00 96.50 175 GLU A C 1
ATOM 1386 O O . GLU A 1 175 ? -17.669 -13.049 10.451 1.00 96.50 175 GLU A O 1
ATOM 1391 N N . ALA A 1 176 ? -17.779 -12.236 12.535 1.00 96.19 176 ALA A N 1
ATOM 1392 C CA . ALA A 1 176 ? -16.379 -11.818 12.573 1.00 96.19 176 ALA A CA 1
ATOM 1393 C C . ALA A 1 176 ? -15.417 -13.004 12.378 1.00 96.19 176 ALA A C 1
ATOM 1395 O O . ALA A 1 176 ? -14.467 -12.901 11.597 1.00 96.19 176 ALA A O 1
ATOM 1396 N N . LEU A 1 177 ? -15.695 -14.151 13.007 1.00 97.00 177 LEU A N 1
ATOM 1397 C CA . LEU A 1 177 ? -14.925 -15.384 12.823 1.00 97.00 177 LEU A CA 1
ATOM 1398 C C . LEU A 1 177 ? -14.950 -15.858 11.369 1.00 97.00 177 LEU A C 1
ATOM 1400 O O . LEU A 1 177 ? -13.895 -16.156 10.808 1.00 97.00 177 LEU A O 1
ATOM 1404 N N . THR A 1 178 ? -16.120 -15.870 10.725 1.00 96.56 178 THR A N 1
ATOM 1405 C CA . THR A 1 178 ? -16.210 -16.272 9.310 1.00 96.56 178 THR A CA 1
ATOM 1406 C C . THR A 1 178 ? -15.443 -15.324 8.385 1.00 96.56 178 THR A C 1
ATOM 1408 O O . THR A 1 178 ? -14.795 -15.783 7.442 1.00 96.56 178 THR A O 1
ATOM 1411 N N . ARG A 1 179 ? -15.446 -14.011 8.657 1.00 96.31 179 ARG A N 1
ATOM 1412 C CA . ARG A 1 179 ? -14.654 -13.031 7.894 1.00 96.31 179 ARG A CA 1
ATOM 1413 C C . ARG A 1 179 ? -13.154 -13.258 8.070 1.00 96.31 179 ARG A C 1
ATOM 1415 O O . ARG A 1 179 ? -12.440 -13.298 7.073 1.00 96.31 179 ARG A O 1
ATOM 1422 N N . MET A 1 180 ? -12.685 -13.471 9.300 1.00 93.62 180 MET A N 1
ATOM 1423 C CA . MET A 1 180 ? -11.272 -13.774 9.556 1.00 93.62 180 MET A CA 1
ATOM 1424 C C . MET A 1 180 ? -10.839 -15.064 8.864 1.00 93.62 180 MET A C 1
ATOM 1426 O O . MET A 1 180 ? -9.805 -15.079 8.210 1.00 93.62 180 MET A O 1
ATOM 1430 N N . GLN A 1 181 ? -11.650 -16.122 8.923 1.00 96.31 181 GLN A N 1
ATOM 1431 C CA . GLN A 1 181 ? -11.352 -17.374 8.224 1.00 96.31 181 GLN A CA 1
ATOM 1432 C C . GLN A 1 181 ? -11.255 -17.185 6.704 1.00 96.31 181 GLN A C 1
ATOM 1434 O O . GLN A 1 181 ? -10.391 -17.789 6.073 1.00 96.31 181 GLN A O 1
ATOM 1439 N N . ARG A 1 182 ? -12.097 -16.330 6.104 1.00 93.50 182 ARG A N 1
ATOM 1440 C CA . ARG A 1 182 ? -11.985 -15.984 4.676 1.00 93.50 182 ARG A CA 1
ATOM 1441 C C . ARG A 1 182 ? -10.690 -15.242 4.365 1.00 93.50 182 ARG A C 1
ATOM 1443 O O . ARG A 1 182 ? -10.062 -15.558 3.365 1.00 93.50 182 ARG A O 1
ATOM 1450 N N . ILE A 1 183 ? -10.288 -14.295 5.212 1.00 94.44 183 ILE A N 1
ATOM 1451 C CA . ILE A 1 183 ? -9.034 -13.548 5.043 1.00 94.44 183 ILE A CA 1
ATOM 1452 C C . ILE A 1 183 ? -7.834 -14.486 5.173 1.00 94.44 183 ILE A C 1
ATOM 1454 O O . ILE A 1 183 ? -6.955 -14.457 4.324 1.00 94.44 183 ILE A O 1
ATOM 1458 N N . VAL A 1 184 ? -7.819 -15.358 6.184 1.00 95.00 184 VAL A N 1
ATOM 1459 C CA . VAL A 1 184 ? -6.747 -16.346 6.369 1.00 95.00 184 VAL A CA 1
ATOM 1460 C C . VAL A 1 184 ? -6.641 -17.251 5.147 1.00 95.00 184 VAL A C 1
ATOM 1462 O O . VAL A 1 184 ? -5.553 -17.380 4.601 1.00 95.00 184 VAL A O 1
ATOM 1465 N N . ARG A 1 185 ? -7.763 -17.787 4.647 1.00 91.00 185 ARG A N 1
ATOM 1466 C CA . ARG A 1 185 ? -7.766 -18.583 3.409 1.00 91.00 185 ARG A CA 1
ATOM 1467 C C . ARG A 1 185 ? -7.271 -17.788 2.204 1.00 91.00 185 ARG A C 1
ATOM 1469 O O . ARG A 1 185 ? -6.483 -18.312 1.434 1.00 91.00 185 ARG A O 1
ATOM 1476 N N . ALA A 1 186 ? -7.682 -16.529 2.056 1.00 88.00 186 ALA A N 1
ATOM 1477 C CA . ALA A 1 186 ? -7.211 -15.676 0.967 1.00 88.00 186 ALA A CA 1
ATOM 1478 C C . ALA A 1 186 ? -5.695 -15.427 1.046 1.00 88.00 186 ALA A C 1
ATOM 1480 O O . ALA A 1 186 ? -5.021 -15.498 0.026 1.00 88.00 186 ALA A O 1
ATOM 1481 N N . ILE A 1 187 ? -5.149 -15.209 2.247 1.00 85.69 187 ILE A N 1
ATOM 1482 C CA . ILE A 1 187 ? -3.706 -15.040 2.478 1.00 85.69 187 ILE A CA 1
ATOM 1483 C C . ILE A 1 187 ? -2.951 -16.349 2.225 1.00 85.69 187 ILE A C 1
ATOM 1485 O O . ILE A 1 187 ? -1.857 -16.332 1.668 1.00 85.69 187 ILE A O 1
ATOM 1489 N N . GLU A 1 188 ? -3.502 -17.489 2.639 1.00 88.75 188 GLU A N 1
ATOM 1490 C CA . GLU A 1 188 ? -2.920 -18.808 2.373 1.00 88.75 188 GLU A CA 1
ATOM 1491 C C . GLU A 1 188 ? -2.918 -19.123 0.871 1.00 88.75 188 GLU A C 1
ATOM 1493 O O . GLU A 1 188 ? -1.897 -19.567 0.341 1.00 88.75 188 GLU A O 1
ATOM 1498 N N . ASP A 1 189 ? -4.009 -18.8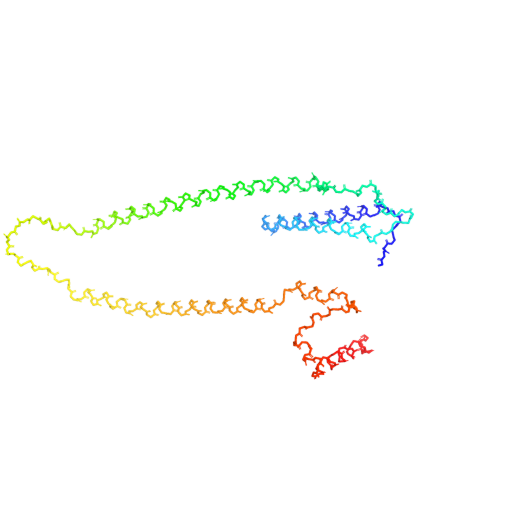15 0.168 1.00 84.12 189 ASP A N 1
ATOM 1499 C CA . ASP A 1 189 ? -4.110 -18.933 -1.287 1.00 84.12 189 ASP A CA 1
ATOM 1500 C C . ASP A 1 189 ? -3.136 -17.982 -1.998 1.00 84.12 189 ASP A C 1
ATOM 1502 O O . ASP A 1 189 ? -2.521 -18.360 -2.995 1.00 84.12 189 ASP A O 1
ATOM 1506 N N . GLU A 1 190 ? -2.957 -16.762 -1.489 1.00 79.56 190 GLU A N 1
ATOM 1507 C CA . GLU A 1 190 ? -2.014 -15.779 -2.025 1.00 79.56 190 GLU A CA 1
ATOM 1508 C C . GLU A 1 190 ? -0.556 -16.182 -1.766 1.00 79.56 190 GLU A C 1
ATOM 1510 O O . GLU A 1 190 ? 0.269 -16.076 -2.667 1.00 79.56 190 GLU A O 1
ATOM 1515 N N . ARG A 1 191 ? -0.242 -16.762 -0.599 1.00 74.19 191 ARG A N 1
ATOM 1516 C CA . ARG A 1 191 ? 1.071 -17.373 -0.316 1.00 74.19 191 ARG A CA 1
ATOM 1517 C C . ARG A 1 191 ? 1.352 -18.601 -1.182 1.00 74.19 191 ARG A C 1
ATOM 1519 O O . ARG A 1 191 ? 2.510 -18.877 -1.490 1.00 74.19 191 ARG A O 1
ATOM 1526 N N . GLY A 1 192 ? 0.319 -19.362 -1.541 1.00 69.12 192 GLY A N 1
ATOM 1527 C CA . GLY A 1 192 ? 0.428 -20.513 -2.438 1.00 69.12 192 GLY A CA 1
ATOM 1528 C C . GLY A 1 192 ? 0.544 -20.130 -3.918 1.00 69.12 192 GLY A C 1
ATOM 1529 O O . GLY A 1 192 ? 1.072 -20.909 -4.719 1.00 69.12 192 GLY A O 1
ATOM 1530 N N . ARG A 1 193 ? 0.074 -18.937 -4.299 1.00 68.19 193 ARG A N 1
ATOM 1531 C CA . ARG A 1 193 ? 0.221 -18.394 -5.652 1.00 68.19 193 ARG A CA 1
ATOM 1532 C C . ARG A 1 193 ? 1.628 -17.827 -5.820 1.00 68.19 193 ARG A C 1
ATOM 1534 O O . ARG A 1 193 ? 2.063 -16.949 -5.089 1.00 68.19 193 ARG A O 1
ATOM 1541 N N . ARG A 1 194 ? 2.350 -18.324 -6.826 1.00 59.47 194 ARG A N 1
ATOM 1542 C CA . ARG A 1 194 ? 3.600 -17.692 -7.268 1.00 59.47 194 ARG A CA 1
ATOM 1543 C C . ARG A 1 194 ? 3.281 -16.282 -7.758 1.00 59.47 194 ARG A C 1
ATOM 1545 O O . ARG A 1 194 ? 2.286 -16.109 -8.464 1.00 59.47 194 ARG A O 1
ATOM 1552 N N . SER A 1 195 ? 4.112 -15.308 -7.385 1.00 61.69 195 SER A N 1
ATOM 1553 C CA . SER A 1 195 ? 3.948 -13.925 -7.834 1.00 61.69 195 SER A CA 1
ATOM 1554 C C . SER A 1 195 ? 3.867 -13.894 -9.368 1.00 61.69 195 SER A C 1
ATOM 1556 O O . SER A 1 195 ? 4.579 -14.670 -10.014 1.00 61.69 195 SER A O 1
ATOM 1558 N N . PRO A 1 196 ? 3.041 -13.032 -9.988 1.00 61.34 196 PRO A N 1
ATOM 1559 C CA . PRO A 1 196 ? 3.018 -12.874 -11.444 1.00 61.34 196 PRO A CA 1
ATOM 1560 C C . PRO A 1 196 ? 4.425 -12.656 -12.028 1.00 61.34 196 PRO A C 1
ATOM 1562 O O . PRO A 1 196 ? 4.782 -13.282 -13.023 1.00 61.34 196 PRO A O 1
ATOM 1565 N N . CYS A 1 197 ? 5.276 -11.912 -11.311 1.00 57.97 197 CYS A N 1
ATOM 1566 C CA . CYS A 1 197 ? 6.692 -11.738 -11.642 1.00 57.97 197 CYS A CA 1
ATOM 1567 C C . CYS A 1 197 ? 7.503 -13.045 -11.611 1.00 57.97 197 CYS A C 1
ATOM 1569 O O . CYS A 1 197 ? 8.448 -13.186 -12.378 1.00 57.97 197 CYS A O 1
ATOM 1571 N N . ASP A 1 198 ? 7.172 -14.012 -10.752 1.00 63.19 198 ASP A N 1
ATOM 1572 C CA . ASP A 1 198 ? 7.867 -15.308 -10.690 1.00 63.19 198 ASP A CA 1
ATOM 1573 C C . ASP A 1 198 ? 7.448 -16.233 -11.837 1.00 63.19 198 ASP A C 1
ATOM 1575 O O . ASP A 1 198 ? 8.242 -17.054 -12.296 1.00 63.19 198 ASP A O 1
ATOM 1579 N N . ILE A 1 199 ? 6.205 -16.103 -12.311 1.00 57.38 199 ILE A N 1
ATOM 1580 C CA . ILE A 1 199 ? 5.711 -16.811 -13.497 1.00 57.38 199 ILE A CA 1
ATOM 1581 C C . ILE A 1 199 ? 6.382 -16.235 -14.745 1.00 57.38 199 ILE A C 1
ATOM 1583 O O . ILE A 1 199 ? 6.903 -16.994 -15.558 1.00 57.38 199 ILE A O 1
ATOM 1587 N N . GLU A 1 200 ? 6.450 -14.910 -14.863 1.00 57.62 200 GLU A N 1
ATOM 1588 C CA . GLU A 1 200 ? 7.148 -14.236 -15.960 1.00 57.62 200 GLU A CA 1
ATOM 1589 C C . GLU A 1 200 ? 8.649 -14.544 -15.948 1.00 57.62 200 GLU A C 1
ATOM 1591 O O . GLU A 1 200 ? 9.200 -14.902 -16.984 1.00 57.62 200 GLU A O 1
ATOM 1596 N N . LYS A 1 201 ? 9.306 -14.545 -14.779 1.00 59.88 201 LYS A N 1
ATOM 1597 C CA . LYS A 1 201 ? 10.710 -14.977 -14.640 1.00 59.88 201 LYS A CA 1
ATOM 1598 C C . LYS A 1 201 ? 10.921 -16.449 -14.993 1.00 59.88 201 LYS A C 1
ATOM 1600 O O . LYS A 1 201 ? 11.959 -16.781 -15.556 1.00 59.88 201 LYS A O 1
ATOM 1605 N N . ALA A 1 202 ? 9.967 -17.334 -14.700 1.00 60.53 202 ALA A N 1
ATOM 1606 C CA . ALA A 1 202 ? 10.036 -18.748 -15.083 1.00 60.53 202 ALA A CA 1
ATOM 1607 C C . ALA A 1 202 ? 9.775 -18.985 -16.584 1.00 60.53 202 ALA A C 1
ATOM 1609 O O . ALA A 1 202 ? 10.225 -19.989 -17.129 1.00 60.53 202 ALA A O 1
ATOM 1610 N N . ILE A 1 203 ? 9.048 -18.084 -17.250 1.00 62.50 203 ILE A N 1
ATOM 1611 C CA . ILE A 1 203 ? 8.799 -18.129 -18.700 1.00 62.50 203 ILE A CA 1
ATOM 1612 C C . ILE A 1 203 ? 9.958 -17.483 -19.476 1.00 62.50 203 ILE A C 1
ATOM 1614 O O . ILE A 1 203 ? 10.308 -17.954 -20.555 1.00 62.50 203 ILE A O 1
ATOM 1618 N N . LEU A 1 204 ? 10.558 -16.424 -18.924 1.00 56.62 204 LEU A N 1
ATOM 1619 C CA . LEU A 1 204 ? 11.640 -15.649 -19.536 1.00 56.62 204 LEU A CA 1
ATOM 1620 C C . LEU A 1 204 ? 13.042 -16.159 -19.182 1.00 56.62 204 LEU A C 1
ATOM 1622 O O . LEU A 1 204 ? 14.015 -15.665 -19.749 1.00 56.62 204 LEU A O 1
ATOM 1626 N N . SER A 1 205 ? 13.178 -17.128 -18.269 1.00 48.75 205 SER A N 1
ATOM 1627 C CA . SER A 1 205 ? 14.479 -17.748 -18.013 1.00 48.75 205 SER A CA 1
ATOM 1628 C C . SER A 1 205 ? 14.899 -18.536 -19.258 1.00 48.75 205 SER A C 1
ATOM 1630 O O . SER A 1 205 ? 14.185 -19.457 -19.669 1.00 48.75 205 SER A O 1
ATOM 1632 N N . PRO A 1 206 ? 16.037 -18.196 -19.891 1.00 44.38 206 PRO A N 1
ATOM 1633 C CA . PRO A 1 206 ? 16.539 -18.974 -21.007 1.00 44.38 206 PRO A CA 1
ATOM 1634 C C . PRO A 1 206 ? 16.812 -20.393 -20.509 1.00 44.38 206 PRO A C 1
ATOM 1636 O O . PRO A 1 206 ? 17.433 -20.592 -19.466 1.00 44.38 206 PRO A O 1
ATOM 1639 N N . ILE A 1 207 ? 16.327 -21.387 -21.252 1.00 51.78 207 ILE A N 1
ATOM 1640 C CA . ILE A 1 207 ? 16.633 -22.801 -21.021 1.00 51.78 207 ILE A CA 1
ATOM 1641 C C . ILE A 1 207 ? 18.103 -23.006 -21.411 1.00 51.78 207 ILE A C 1
ATOM 1643 O O . ILE A 1 207 ? 18.416 -23.526 -22.481 1.00 51.78 207 ILE A O 1
ATOM 1647 N N . THR A 1 208 ? 19.026 -22.538 -20.577 1.00 43.41 208 THR A N 1
ATOM 1648 C CA . THR A 1 208 ? 20.429 -22.920 -20.659 1.00 43.41 208 THR A CA 1
ATOM 1649 C C . THR A 1 208 ? 20.527 -24.324 -20.087 1.00 43.41 208 THR A C 1
ATOM 1651 O O . THR A 1 208 ? 20.358 -24.552 -18.890 1.00 43.41 208 THR A O 1
ATOM 1654 N N . ASN A 1 209 ? 20.719 -25.284 -20.989 1.00 50.03 209 ASN A N 1
ATOM 1655 C CA . ASN A 1 209 ? 21.003 -26.684 -20.699 1.00 50.03 209 ASN A CA 1
ATOM 1656 C C . ASN A 1 209 ? 22.353 -26.835 -19.985 1.00 50.03 209 ASN A C 1
ATOM 1658 O O . ASN A 1 209 ? 23.252 -27.434 -20.555 1.00 50.03 209 ASN A O 1
ATOM 1662 N N . GLU A 1 210 ? 22.524 -2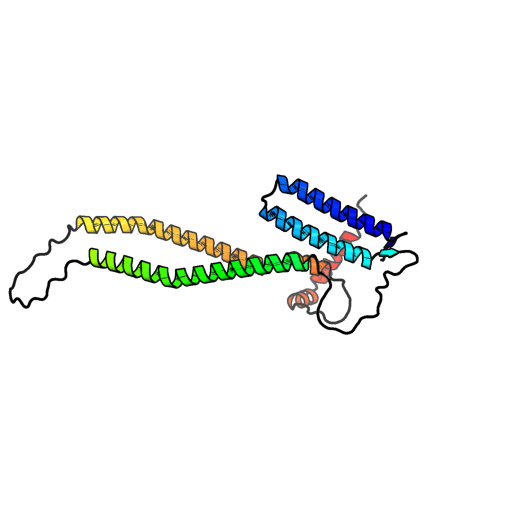6.351 -18.759 1.00 46.06 210 GLU A N 1
ATOM 1663 C CA . GLU A 1 210 ? 23.720 -26.670 -17.979 1.00 46.06 210 GLU A CA 1
ATOM 1664 C C . GLU A 1 210 ? 23.354 -26.948 -16.520 1.00 46.06 210 GLU A C 1
ATOM 1666 O O . GLU A 1 210 ? 23.013 -26.068 -15.741 1.00 46.06 210 GLU A O 1
ATOM 1671 N N . LYS A 1 211 ? 23.336 -28.253 -16.220 1.00 51.34 211 LYS A N 1
ATOM 1672 C CA . LYS A 1 211 ? 23.716 -28.899 -14.956 1.00 51.34 211 LYS A CA 1
ATOM 1673 C C . LYS A 1 211 ? 23.658 -28.021 -13.698 1.00 51.34 211 LYS A C 1
ATOM 1675 O O . LYS A 1 211 ? 24.694 -27.654 -13.175 1.00 51.34 211 LYS A O 1
ATOM 1680 N N . GLU A 1 212 ? 22.456 -27.797 -13.182 1.00 51.56 212 GLU A N 1
ATOM 1681 C CA . GLU A 1 212 ? 22.119 -27.808 -11.746 1.00 51.56 212 GLU A CA 1
ATOM 1682 C C . GLU A 1 212 ? 20.638 -27.454 -11.610 1.00 51.56 212 GLU A C 1
ATOM 1684 O O . GLU A 1 212 ? 20.225 -26.361 -11.230 1.00 51.56 212 GLU A O 1
ATOM 1689 N N . SER A 1 213 ? 19.790 -28.400 -12.012 1.00 48.56 213 SER A N 1
ATOM 1690 C CA . SER A 1 213 ? 18.359 -28.234 -11.835 1.00 48.56 213 SER A CA 1
ATOM 1691 C C . SER A 1 213 ? 18.002 -28.567 -10.389 1.00 48.56 213 SER A C 1
ATOM 1693 O O . SER A 1 213 ? 18.005 -29.732 -9.985 1.00 48.56 213 SER A O 1
ATOM 1695 N N . TYR A 1 214 ? 17.673 -27.538 -9.608 1.00 51.78 214 TYR A N 1
ATOM 1696 C CA . TYR A 1 214 ? 16.845 -27.680 -8.412 1.00 51.78 214 TYR A CA 1
ATOM 1697 C C . TYR A 1 214 ? 15.433 -28.121 -8.845 1.00 51.78 214 TYR A C 1
ATOM 1699 O O . TYR A 1 214 ? 14.470 -27.352 -8.831 1.00 51.78 214 TYR A O 1
ATOM 1707 N N . GLU A 1 215 ? 15.303 -29.374 -9.289 1.00 60.12 215 GLU A N 1
ATOM 1708 C CA . GLU A 1 215 ? 14.017 -29.974 -9.632 1.00 60.12 215 GLU A CA 1
ATOM 1709 C C . GLU A 1 215 ? 13.236 -30.238 -8.346 1.00 60.12 215 GLU A C 1
ATOM 1711 O O . GLU A 1 215 ? 13.616 -31.053 -7.504 1.00 60.12 215 GLU A O 1
ATOM 1716 N N . SER A 1 216 ? 12.103 -29.551 -8.194 1.00 61.38 216 SER A N 1
ATOM 1717 C CA . SER A 1 216 ? 11.163 -29.826 -7.109 1.00 61.38 216 SER A CA 1
ATOM 1718 C C . SER A 1 216 ? 10.750 -31.313 -7.128 1.00 61.38 216 SER A C 1
ATOM 1720 O O . SER A 1 216 ? 10.436 -31.829 -8.206 1.00 61.38 216 SER A O 1
ATOM 1722 N N . PRO A 1 217 ? 10.666 -32.008 -5.974 1.00 65.62 217 PRO A N 1
ATOM 1723 C CA . PRO A 1 217 ? 10.344 -33.441 -5.899 1.00 65.62 217 PRO A CA 1
ATOM 1724 C C . PRO A 1 217 ? 9.090 -33.856 -6.685 1.00 65.62 217 PRO A C 1
ATOM 1726 O O . PRO A 1 217 ? 9.063 -34.918 -7.304 1.00 65.62 217 PRO A O 1
ATOM 1729 N N . LYS A 1 218 ? 8.081 -32.974 -6.751 1.00 66.81 218 LYS A N 1
ATOM 1730 C CA . LYS A 1 218 ? 6.845 -33.193 -7.522 1.00 66.81 218 LYS A CA 1
ATOM 1731 C C . LYS A 1 218 ? 7.067 -33.221 -9.038 1.00 66.81 218 LYS A C 1
ATOM 1733 O O . LYS A 1 218 ? 6.352 -33.920 -9.749 1.00 66.81 218 LYS A O 1
ATOM 1738 N N . VAL A 1 219 ? 8.042 -32.467 -9.548 1.00 64.94 219 VAL A N 1
ATOM 1739 C CA . VAL A 1 219 ? 8.408 -32.469 -10.974 1.00 64.94 219 VAL A CA 1
ATOM 1740 C C . VAL A 1 219 ? 9.107 -33.779 -11.323 1.00 64.94 219 VAL A C 1
ATOM 1742 O O . VAL A 1 219 ? 8.776 -34.392 -12.336 1.00 64.94 219 VAL A O 1
ATOM 1745 N N . ARG A 1 220 ? 9.983 -34.267 -10.440 1.00 67.62 220 ARG A N 1
ATOM 1746 C CA . ARG A 1 220 ? 10.668 -35.555 -10.603 1.00 67.62 220 ARG A CA 1
ATOM 1747 C C . ARG A 1 220 ? 9.690 -36.735 -10.604 1.00 67.62 220 ARG A C 1
ATOM 1749 O O . ARG A 1 220 ? 9.798 -37.621 -11.447 1.00 67.62 220 ARG A O 1
ATOM 1756 N N . GLU A 1 221 ? 8.689 -36.707 -9.727 1.00 69.31 221 GLU A N 1
ATOM 1757 C CA . GLU A 1 221 ? 7.604 -37.699 -9.683 1.00 69.31 221 GLU A CA 1
ATOM 1758 C C . GLU A 1 221 ? 6.682 -37.623 -10.919 1.00 69.31 221 GLU A C 1
ATOM 1760 O O . GLU A 1 221 ? 6.247 -38.633 -11.474 1.00 69.31 221 GLU A O 1
ATOM 1765 N N . ALA A 1 222 ? 6.404 -36.422 -11.425 1.00 65.88 222 ALA A N 1
ATOM 1766 C CA . ALA A 1 222 ? 5.611 -36.240 -12.641 1.00 65.88 222 ALA A CA 1
ATOM 1767 C C . ALA A 1 222 ? 6.368 -36.644 -13.928 1.00 65.88 222 ALA A C 1
ATOM 1769 O O . ALA A 1 222 ? 5.742 -37.056 -14.913 1.00 65.88 222 ALA A O 1
ATOM 1770 N N . MET A 1 223 ? 7.703 -36.548 -13.920 1.00 68.69 223 MET A N 1
ATOM 1771 C CA . MET A 1 223 ? 8.585 -37.060 -14.975 1.00 68.69 223 MET A CA 1
ATOM 1772 C C . MET A 1 223 ? 8.635 -38.591 -14.944 1.00 68.69 223 MET A C 1
ATOM 1774 O O . MET A 1 223 ? 8.444 -39.220 -15.985 1.00 68.69 223 MET A O 1
ATOM 1778 N N . SER A 1 224 ? 8.817 -39.196 -13.763 1.00 70.00 224 SER A N 1
ATOM 1779 C CA . SER A 1 224 ? 8.877 -40.658 -13.610 1.00 70.00 224 SER A CA 1
ATOM 1780 C C . SER A 1 224 ? 7.547 -41.341 -13.937 1.00 70.00 224 SER A C 1
ATOM 1782 O O . SER A 1 224 ? 7.532 -42.420 -14.521 1.00 70.00 224 SER A O 1
ATOM 1784 N N . THR A 1 225 ? 6.422 -40.685 -13.650 1.00 73.12 225 THR A N 1
ATOM 1785 C CA . THR A 1 225 ? 5.077 -41.174 -14.001 1.00 73.12 225 THR A CA 1
ATOM 1786 C C . THR A 1 225 ? 4.673 -40.888 -15.455 1.00 73.12 225 THR A C 1
ATOM 1788 O O . THR A 1 225 ? 3.544 -41.179 -15.848 1.00 73.12 225 THR A O 1
ATOM 1791 N N . GLY A 1 226 ? 5.556 -40.299 -16.274 1.00 60.34 226 GLY A N 1
ATOM 1792 C CA . GLY A 1 226 ? 5.334 -40.076 -17.710 1.00 60.34 226 GLY A CA 1
ATOM 1793 C C . GLY A 1 226 ? 4.281 -39.014 -18.064 1.00 60.34 226 GLY A C 1
ATOM 1794 O O . GLY A 1 226 ? 4.022 -38.771 -19.246 1.00 60.34 226 GLY A O 1
ATOM 1795 N N . LYS A 1 227 ? 3.694 -38.331 -17.072 1.00 63.47 227 LYS A N 1
ATOM 1796 C CA . LYS A 1 227 ? 2.613 -37.341 -17.254 1.00 63.47 227 LYS A CA 1
ATOM 1797 C C . LYS A 1 227 ? 3.078 -36.055 -17.948 1.00 63.47 227 LYS A C 1
ATOM 1799 O O . LYS A 1 227 ? 2.281 -35.370 -18.586 1.00 63.47 227 LYS A O 1
ATOM 1804 N N . ILE A 1 228 ? 4.365 -35.719 -17.842 1.00 58.25 228 ILE A N 1
ATOM 1805 C CA . ILE A 1 228 ? 4.950 -34.522 -18.471 1.00 58.25 228 ILE A CA 1
ATOM 1806 C C . ILE A 1 228 ? 5.252 -34.758 -19.960 1.00 58.25 228 ILE A C 1
ATOM 1808 O O . ILE A 1 228 ? 5.030 -33.865 -20.783 1.00 58.25 228 ILE A O 1
ATOM 1812 N N . ASN A 1 229 ? 5.662 -35.973 -20.339 1.00 59.22 229 ASN A N 1
ATOM 1813 C CA . ASN A 1 229 ? 5.967 -36.304 -21.735 1.00 59.22 229 ASN A CA 1
ATOM 1814 C C . ASN A 1 229 ? 4.721 -36.269 -22.633 1.00 59.22 229 ASN A C 1
ATOM 1816 O O . ASN A 1 229 ? 4.805 -35.836 -23.783 1.00 59.22 229 ASN A O 1
ATOM 1820 N N . THR A 1 230 ? 3.548 -36.636 -22.113 1.00 57.09 230 THR A N 1
ATOM 1821 C CA . THR A 1 230 ? 2.292 -36.580 -22.877 1.00 57.09 230 THR A CA 1
ATOM 1822 C C . THR A 1 230 ? 1.817 -35.145 -23.106 1.00 57.09 230 THR A C 1
ATOM 1824 O O . THR A 1 230 ? 1.476 -34.800 -24.237 1.00 57.09 230 THR A O 1
ATOM 1827 N N . ARG A 1 231 ? 1.882 -34.265 -22.095 1.00 56.81 231 ARG A N 1
ATOM 1828 C CA . ARG A 1 231 ? 1.529 -32.838 -22.250 1.00 56.81 231 ARG A CA 1
ATOM 1829 C C . ARG A 1 231 ? 2.470 -32.098 -23.199 1.00 56.81 231 ARG A C 1
ATOM 1831 O O . ARG A 1 231 ? 1.997 -31.353 -24.053 1.00 56.81 231 ARG A O 1
ATOM 1838 N N . LYS A 1 232 ? 3.783 -32.340 -23.107 1.00 61.12 232 LYS A N 1
ATOM 1839 C CA . LYS A 1 232 ? 4.777 -31.708 -23.993 1.00 61.12 232 LYS A CA 1
ATOM 1840 C C . LYS A 1 232 ? 4.608 -32.154 -25.453 1.00 61.12 232 LYS A C 1
ATOM 1842 O O . LYS A 1 232 ? 4.794 -31.349 -26.364 1.00 61.12 232 LYS A O 1
ATOM 1847 N N . ARG A 1 233 ? 4.197 -33.410 -25.681 1.00 59.59 233 ARG A N 1
ATOM 1848 C CA . ARG A 1 233 ? 3.886 -33.939 -27.020 1.00 59.59 233 ARG A CA 1
ATOM 1849 C C . ARG A 1 233 ? 2.598 -33.348 -27.601 1.00 59.59 233 ARG A C 1
ATOM 1851 O O . ARG A 1 233 ? 2.587 -32.998 -28.774 1.00 59.59 233 ARG A O 1
ATOM 1858 N N . ILE A 1 234 ? 1.550 -33.188 -26.790 1.00 60.28 234 ILE A N 1
ATOM 1859 C CA . ILE A 1 234 ? 0.278 -32.584 -27.227 1.00 60.28 234 ILE A CA 1
ATOM 1860 C C . ILE A 1 234 ? 0.466 -31.099 -27.563 1.00 60.28 234 ILE A C 1
ATOM 1862 O O . ILE A 1 234 ? 0.019 -30.671 -28.619 1.00 60.28 234 ILE A O 1
ATOM 1866 N N . ALA A 1 235 ? 1.199 -30.342 -26.739 1.00 59.50 235 ALA A N 1
ATOM 1867 C CA . ALA A 1 235 ? 1.474 -28.925 -26.993 1.00 59.50 235 ALA A CA 1
ATOM 1868 C C . ALA A 1 235 ? 2.286 -28.689 -28.282 1.00 59.50 235 ALA A C 1
ATOM 1870 O O . ALA A 1 235 ? 2.033 -27.736 -29.015 1.00 59.50 235 ALA A O 1
ATOM 1871 N N . ARG A 1 236 ? 3.245 -29.575 -28.596 1.00 60.09 236 ARG A N 1
ATOM 1872 C CA . ARG A 1 236 ? 3.965 -29.531 -29.882 1.00 60.09 236 ARG A CA 1
ATOM 1873 C C . ARG A 1 236 ? 3.073 -29.897 -31.067 1.00 60.09 236 ARG A C 1
ATOM 1875 O O . ARG A 1 236 ? 3.234 -29.310 -32.129 1.00 60.09 236 ARG A O 1
ATOM 1882 N N . ALA A 1 237 ? 2.138 -30.830 -30.891 1.00 57.31 237 ALA A N 1
ATOM 1883 C CA . ALA A 1 237 ? 1.197 -31.210 -31.942 1.00 57.31 237 ALA A CA 1
ATOM 1884 C C . ALA A 1 237 ? 0.190 -30.089 -32.259 1.00 57.31 237 ALA A C 1
ATOM 1886 O O . ALA A 1 237 ? -0.148 -29.896 -33.422 1.00 57.31 237 ALA A O 1
ATOM 1887 N N . THR A 1 238 ? -0.245 -29.308 -31.265 1.00 58.53 238 THR A N 1
ATOM 1888 C CA . THR A 1 238 ? -1.123 -28.147 -31.494 1.00 58.53 238 THR A CA 1
ATOM 1889 C C . THR A 1 238 ? -0.399 -26.950 -32.113 1.00 58.53 238 THR A C 1
ATOM 1891 O O . THR A 1 238 ? -1.001 -26.251 -32.920 1.00 58.53 238 THR A O 1
ATOM 1894 N N . LEU A 1 239 ? 0.884 -26.727 -31.803 1.00 58.38 239 LEU A N 1
ATOM 1895 C CA . LEU A 1 239 ? 1.692 -25.646 -32.398 1.00 58.38 239 LEU A CA 1
ATOM 1896 C C . LEU A 1 239 ? 2.145 -25.917 -33.845 1.00 58.38 239 LEU A C 1
ATOM 1898 O O . LEU A 1 239 ? 2.533 -24.987 -34.541 1.00 58.38 239 LEU A O 1
ATOM 1902 N N . MET A 1 240 ? 2.109 -27.172 -34.300 1.00 54.66 240 MET A N 1
ATOM 1903 C CA . MET A 1 240 ? 2.534 -27.581 -35.649 1.00 54.66 240 MET A CA 1
ATOM 1904 C C . MET A 1 240 ? 1.355 -27.923 -36.576 1.00 54.66 240 MET A C 1
ATOM 1906 O O . MET A 1 240 ? 1.573 -28.488 -37.645 1.00 54.66 240 MET A O 1
ATOM 1910 N N . SER A 1 241 ? 0.111 -27.615 -36.191 1.00 45.50 241 SER A N 1
ATOM 1911 C CA . SER A 1 241 ? -1.053 -27.844 -37.054 1.00 45.50 241 SER A CA 1
ATOM 1912 C C . SER A 1 241 ? -1.073 -26.830 -38.212 1.00 45.50 241 SER A C 1
ATOM 1914 O O . SER A 1 241 ? -1.213 -25.635 -37.952 1.00 45.50 241 SER A O 1
ATOM 1916 N N . PRO A 1 242 ? -0.976 -27.258 -39.487 1.00 55.75 242 PRO A N 1
ATOM 1917 C CA . PRO A 1 242 ? -0.887 -26.362 -40.642 1.00 55.75 242 PRO A CA 1
ATOM 1918 C C . PRO A 1 242 ? -2.258 -25.868 -41.147 1.00 55.75 242 PRO A C 1
ATOM 1920 O O . PRO A 1 242 ? -2.396 -25.505 -42.312 1.00 55.75 242 PRO A O 1
ATOM 1923 N N . TYR A 1 243 ? -3.283 -25.836 -40.293 1.00 52.47 243 TYR A N 1
ATOM 1924 C CA . TYR A 1 243 ? -4.619 -25.357 -40.657 1.00 52.47 243 TYR A CA 1
ATOM 1925 C C . TYR A 1 243 ? -5.076 -24.231 -39.734 1.00 52.47 243 TYR A C 1
ATOM 1927 O O . TYR A 1 243 ? -5.890 -24.440 -38.843 1.00 52.47 243 TYR A O 1
ATOM 1935 N N . MET A 1 244 ? -4.559 -23.035 -39.995 1.00 45.59 244 MET A N 1
ATOM 1936 C CA . MET A 1 244 ? -5.274 -21.766 -39.843 1.00 45.59 244 MET A CA 1
ATOM 1937 C C . MET A 1 244 ? -4.776 -20.872 -40.990 1.00 45.59 244 MET A C 1
ATOM 1939 O O . MET A 1 244 ? -3.691 -20.300 -40.906 1.00 45.59 244 MET A O 1
ATOM 1943 N N . ARG A 1 245 ? -5.516 -20.883 -42.107 1.00 43.91 245 ARG A N 1
ATOM 1944 C CA . ARG A 1 245 ? -5.512 -19.784 -43.083 1.00 43.91 245 ARG A CA 1
ATOM 1945 C C . ARG A 1 245 ? -6.321 -18.636 -42.507 1.00 43.91 245 ARG A C 1
ATOM 1947 O O . ARG A 1 245 ? -7.335 -18.952 -41.845 1.00 43.91 245 ARG A O 1
#

Foldseek 3Di:
DAAEDADPVVLVVVLVVLVVVLVVVLVVCCVVDDVVVSVVSNVVSVVVSVVVSVVNLVRYDYVPDNPDDPPDDPDDDDDDDCVPVVVVVVVVVVVVVVVVVVVVVVVVCCVPPVVVVVVVVVVVVVVVVDDPDPPPPPDPDDDDPPDPDDPVVVVVVVVVVVVVCVVVVVVVVVVVVVVVVVVVVVVVVVVVDDDPVVVVCVVPPPPPPDDDDPDDPVNVVCVVVCVVVVVVVVVVVVVPDPDDD

Radius of gyration: 36.84 Å; chains: 1; bounding box: 79×58×113 Å

Organism: NCBI:txid88271